Protein AF-A0A238U9Q9-F1 (afdb_monomer)

Organism: NCBI:txid584609

Radius of gyration: 57.8 Å; Cα contacts (8 Å, |Δi|>4): 219; chains: 1; bounding box: 125×56×152 Å

Structure (mmCIF, N/CA/C/O backbone):
data_AF-A0A238U9Q9-F1
#
_entry.id   AF-A0A238U9Q9-F1
#
loop_
_atom_site.group_PDB
_atom_site.id
_atom_site.type_symbol
_atom_site.label_atom_id
_atom_site.label_alt_id
_atom_site.label_comp_id
_atom_site.label_asym_id
_atom_site.label_entity_id
_atom_site.label_seq_id
_atom_site.pdbx_PDB_ins_code
_atom_site.Cartn_x
_atom_site.Cartn_y
_atom_site.Cartn_z
_atom_site.occupancy
_atom_site.B_iso_or_equiv
_atom_site.auth_seq_id
_atom_site.auth_comp_id
_atom_site.auth_asym_id
_atom_site.auth_atom_id
_atom_site.pdbx_PDB_model_num
ATOM 1 N N . MET A 1 1 ? -38.201 8.100 81.672 1.00 48.16 1 MET A N 1
ATOM 2 C CA . MET A 1 1 ? -39.141 7.260 80.889 1.00 48.16 1 MET A CA 1
ATOM 3 C C . MET A 1 1 ? -38.482 6.152 80.055 1.00 48.16 1 MET A C 1
ATOM 5 O O . MET A 1 1 ? -39.095 5.102 79.947 1.00 48.16 1 MET A O 1
ATOM 9 N N . LYS A 1 2 ? -37.251 6.294 79.524 1.00 49.81 2 LYS A N 1
ATOM 10 C CA . LYS A 1 2 ? -36.579 5.223 78.742 1.00 49.81 2 LYS A CA 1
ATOM 11 C C . LYS A 1 2 ? -36.314 3.905 79.502 1.00 49.81 2 LYS A C 1
ATOM 13 O O . LYS A 1 2 ? -36.251 2.860 78.873 1.00 49.81 2 LYS A O 1
ATOM 18 N N . ASN A 1 3 ? -36.220 3.928 80.835 1.00 56.19 3 ASN A N 1
ATOM 19 C CA . ASN A 1 3 ? -35.912 2.725 81.629 1.00 56.19 3 ASN A CA 1
ATOM 20 C C . ASN A 1 3 ? -37.111 1.791 81.879 1.00 56.19 3 ASN A C 1
ATOM 22 O O . ASN A 1 3 ? -36.907 0.681 82.362 1.00 56.19 3 ASN A O 1
ATOM 26 N N . VAL A 1 4 ? -38.340 2.221 81.572 1.00 60.75 4 VAL A N 1
ATOM 27 C CA . VAL A 1 4 ? -39.564 1.447 81.867 1.00 60.75 4 VAL A CA 1
ATOM 28 C C . VAL A 1 4 ? -40.065 0.684 80.636 1.00 60.75 4 VAL A C 1
ATOM 30 O O . VAL A 1 4 ? -40.652 -0.378 80.768 1.00 60.75 4 VAL A O 1
ATOM 33 N N . LEU A 1 5 ? -39.779 1.154 79.421 1.00 69.44 5 LEU A N 1
ATOM 34 C CA . LEU A 1 5 ? -40.270 0.545 78.180 1.00 69.44 5 LEU A CA 1
ATOM 35 C C . LEU A 1 5 ? -39.149 -0.235 77.490 1.00 69.44 5 LEU A C 1
ATOM 37 O O . LEU A 1 5 ? -38.592 0.212 76.494 1.00 69.44 5 LEU A O 1
ATOM 41 N N . THR A 1 6 ? -38.762 -1.371 78.071 1.00 80.81 6 THR A N 1
ATOM 42 C CA . THR A 1 6 ? -37.725 -2.252 77.508 1.00 80.81 6 THR A CA 1
ATOM 43 C C . THR A 1 6 ? -38.196 -3.699 77.474 1.00 80.81 6 THR A C 1
ATOM 45 O O . THR A 1 6 ? -38.997 -4.129 78.310 1.00 80.81 6 THR A O 1
ATOM 48 N N . GLU A 1 7 ? -37.651 -4.488 76.549 1.00 83.44 7 GLU A N 1
ATOM 49 C CA . GLU A 1 7 ? -37.904 -5.933 76.498 1.00 83.44 7 GLU A CA 1
ATOM 50 C C . GLU A 1 7 ? -37.522 -6.608 77.829 1.00 83.44 7 GLU A C 1
ATOM 52 O O . GLU A 1 7 ? -38.262 -7.429 78.371 1.00 83.4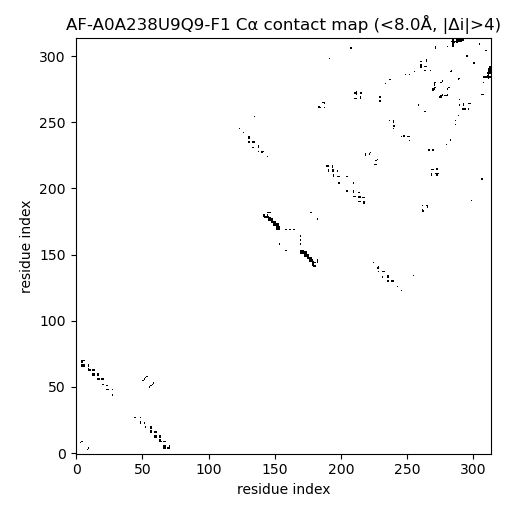4 7 GLU A O 1
ATOM 57 N N . LYS A 1 8 ? -36.404 -6.173 78.430 1.00 86.06 8 LYS A N 1
ATOM 58 C CA . LYS A 1 8 ? -35.933 -6.645 79.741 1.00 86.06 8 LYS A CA 1
ATOM 59 C C . LYS A 1 8 ? -36.936 -6.357 80.863 1.00 86.06 8 LYS A C 1
ATOM 61 O O . LYS A 1 8 ? -37.101 -7.195 81.746 1.00 86.06 8 LYS A O 1
ATOM 66 N N . PHE A 1 9 ? -37.603 -5.203 80.844 1.00 87.00 9 PHE A N 1
ATOM 67 C CA . PHE A 1 9 ? -38.645 -4.866 81.818 1.00 87.00 9 PHE A CA 1
ATOM 68 C C . PHE A 1 9 ? -39.896 -5.733 81.635 1.00 87.00 9 PHE A C 1
ATOM 70 O O . PHE A 1 9 ? -40.403 -6.289 82.607 1.00 87.00 9 PHE A O 1
ATOM 77 N N . SER A 1 10 ? -40.330 -5.941 80.393 1.00 86.94 10 SER A N 1
ATOM 78 C CA . SER A 1 10 ? -41.483 -6.801 80.095 1.00 86.94 10 SER A CA 1
ATOM 79 C C . SER A 1 10 ? -41.235 -8.258 80.486 1.00 86.94 10 SER A C 1
ATOM 81 O O . SER A 1 10 ? -42.095 -8.881 81.100 1.00 86.94 10 SER A O 1
ATOM 83 N N . ARG A 1 11 ? -40.026 -8.790 80.245 1.00 86.81 11 ARG A N 1
ATOM 84 C CA . ARG A 1 11 ? -39.633 -10.126 80.729 1.00 86.81 11 ARG A CA 1
ATOM 85 C C . ARG A 1 11 ? -39.701 -10.232 82.254 1.00 86.81 11 ARG A C 1
ATOM 87 O O . ARG A 1 11 ? -40.165 -11.245 82.765 1.00 86.81 11 ARG A O 1
ATOM 94 N N . ARG A 1 12 ? -39.288 -9.191 82.989 1.00 89.88 12 ARG A N 1
ATOM 95 C CA . ARG A 1 12 ? -39.415 -9.157 84.459 1.00 89.88 12 ARG A CA 1
ATOM 96 C C . ARG A 1 12 ? -40.877 -9.161 84.907 1.00 89.88 12 ARG A C 1
ATOM 98 O O . ARG A 1 12 ? -41.189 -9.879 85.848 1.00 89.88 12 ARG A O 1
ATOM 105 N N . LEU A 1 13 ? -41.764 -8.427 84.227 1.00 88.94 13 LEU A N 1
ATOM 106 C CA . LEU A 1 13 ? -43.209 -8.453 84.503 1.00 88.94 13 LEU A CA 1
ATOM 107 C C . LEU A 1 13 ? -43.825 -9.832 84.239 1.00 88.94 13 LEU A C 1
ATOM 109 O O . LEU A 1 13 ? -44.611 -10.307 85.053 1.00 88.94 13 LEU A O 1
ATOM 113 N N . LEU A 1 14 ? -43.443 -10.498 83.146 1.00 90.38 14 LEU A N 1
ATOM 114 C CA . LEU A 1 14 ? -43.916 -11.850 82.835 1.00 90.38 14 LEU A CA 1
ATOM 115 C C . LEU A 1 14 ? -43.466 -12.866 83.892 1.00 90.38 14 LEU A C 1
ATOM 117 O O . LEU A 1 14 ? -44.294 -13.628 84.388 1.00 90.38 14 LEU A O 1
ATOM 121 N N . ILE A 1 15 ? -42.184 -12.833 84.282 1.00 91.19 15 ILE A N 1
ATOM 122 C CA . ILE A 1 15 ? -41.623 -13.691 85.341 1.00 91.19 15 ILE A CA 1
ATOM 123 C C . ILE A 1 15 ? -42.309 -13.409 86.680 1.00 91.19 15 ILE A C 1
ATOM 125 O O . ILE A 1 15 ? -42.667 -14.337 87.397 1.00 91.19 15 ILE A O 1
ATOM 129 N N . PHE A 1 16 ? -42.535 -12.138 87.010 1.00 91.31 16 PHE A N 1
ATOM 130 C CA . PHE A 1 16 ? -43.235 -11.750 88.229 1.00 91.31 16 PHE A CA 1
ATOM 131 C C . PHE A 1 16 ? -44.689 -12.244 88.240 1.00 91.31 16 PHE A C 1
ATOM 133 O O . PHE A 1 16 ? -45.122 -12.846 89.220 1.00 91.31 16 PHE A O 1
ATOM 140 N N . GLY A 1 17 ? -45.418 -12.076 87.133 1.00 90.06 17 GLY A N 1
ATOM 141 C CA . GLY A 1 17 ? -46.762 -12.634 86.971 1.00 90.06 17 GLY A CA 1
ATOM 142 C C . GLY A 1 17 ? -46.780 -14.161 87.090 1.00 90.06 17 GLY A C 1
ATOM 143 O O . GLY A 1 17 ? -47.681 -14.716 87.709 1.00 90.06 17 GLY A O 1
ATOM 144 N N . PHE A 1 18 ? -45.749 -14.843 86.582 1.00 90.44 18 PHE A N 1
ATOM 145 C CA . PHE A 1 18 ? -45.602 -16.293 86.720 1.00 90.44 18 PHE A CA 1
ATOM 146 C C . PHE A 1 18 ? -45.339 -16.728 88.171 1.00 90.44 18 PHE A C 1
ATOM 148 O O . PHE A 1 18 ? -45.960 -17.675 88.646 1.00 90.44 18 PHE A O 1
ATOM 155 N N . ILE A 1 19 ? -44.481 -16.016 88.909 1.00 91.50 19 ILE A N 1
ATOM 156 C CA . ILE A 1 19 ? -44.247 -16.268 90.343 1.00 91.50 19 ILE A CA 1
ATOM 157 C C . ILE A 1 19 ? -45.550 -16.098 91.134 1.00 91.50 19 ILE A C 1
ATOM 159 O O . ILE A 1 19 ? -45.873 -16.940 91.971 1.00 91.50 19 ILE A O 1
ATOM 163 N N . LEU A 1 20 ? -46.324 -15.047 90.842 1.00 88.38 20 LEU A N 1
ATOM 164 C CA . LEU A 1 20 ? -47.633 -14.822 91.460 1.00 88.38 20 LEU A CA 1
ATOM 165 C C . LEU A 1 20 ? -48.640 -15.923 91.118 1.00 88.38 20 LEU A C 1
ATOM 167 O O . LEU A 1 20 ? -49.433 -16.297 91.977 1.00 88.38 20 LEU A O 1
ATOM 171 N N . LEU A 1 21 ? -48.593 -16.470 89.902 1.00 89.12 21 LEU A N 1
ATOM 172 C CA . LEU A 1 21 ? -49.432 -17.596 89.493 1.00 89.12 21 LEU A CA 1
ATOM 173 C C . LEU A 1 21 ? -49.103 -18.854 90.298 1.00 89.12 21 LEU A C 1
ATOM 175 O O . LEU A 1 21 ? -50.011 -19.481 90.839 1.00 89.12 21 LEU A O 1
ATOM 179 N N . VAL A 1 22 ? -47.817 -19.191 90.434 1.00 87.56 22 VAL A N 1
ATOM 180 C CA . VAL A 1 22 ? -47.365 -20.334 91.245 1.00 87.56 22 VAL A CA 1
ATOM 181 C C . VAL A 1 22 ? -47.759 -20.145 92.709 1.00 87.56 22 VAL A C 1
ATOM 183 O O . VAL A 1 22 ? -48.284 -21.067 93.325 1.00 87.56 22 VAL A O 1
ATOM 186 N N . LEU A 1 23 ? -47.566 -18.946 93.261 1.00 86.06 23 LEU A N 1
ATOM 187 C CA . LEU A 1 23 ? -47.931 -18.635 94.643 1.00 86.06 23 LEU A CA 1
ATOM 188 C C . LEU A 1 23 ? -49.450 -18.710 94.855 1.00 86.06 23 LEU A C 1
ATOM 190 O O . LEU A 1 23 ? -49.905 -19.310 95.827 1.00 86.06 23 LEU A O 1
ATOM 194 N N . GLY A 1 24 ? -50.238 -18.173 93.921 1.00 84.31 24 GLY A N 1
ATOM 195 C CA . GLY A 1 24 ? -51.694 -18.290 93.931 1.00 84.31 24 GLY A CA 1
ATOM 196 C C . GLY A 1 24 ? -52.159 -19.744 93.847 1.00 84.31 24 GLY A C 1
ATOM 197 O O . GLY A 1 24 ? -53.090 -20.127 94.549 1.00 84.31 24 GLY A O 1
ATOM 198 N N . PHE A 1 25 ? -51.494 -20.572 93.036 1.00 83.38 25 PHE A N 1
ATOM 199 C CA . PHE A 1 25 ? -51.797 -21.999 92.920 1.00 83.38 25 PHE A CA 1
ATOM 200 C C . PHE A 1 25 ? -51.457 -22.763 94.205 1.00 83.38 25 PHE A C 1
ATOM 202 O O . PHE A 1 25 ? -52.252 -23.575 94.673 1.00 83.38 25 PHE A O 1
ATOM 209 N N . VAL A 1 26 ? -50.310 -22.466 94.824 1.00 82.81 26 VAL A N 1
ATOM 210 C CA . VAL A 1 26 ? -49.939 -23.032 96.128 1.00 82.81 26 VAL A CA 1
ATOM 211 C C . VAL A 1 26 ? -50.981 -22.667 97.181 1.00 82.81 26 VAL A C 1
ATOM 213 O O . VAL A 1 26 ? -51.440 -23.556 97.887 1.00 82.81 26 VAL A O 1
ATOM 216 N N . LEU A 1 27 ? -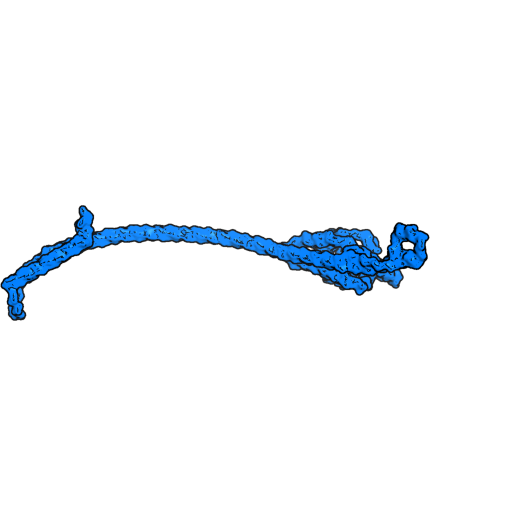51.414 -21.403 97.253 1.00 78.00 27 LEU A N 1
ATOM 217 C CA . LEU A 1 27 ? -52.476 -20.968 98.171 1.00 78.00 27 LEU A CA 1
ATOM 218 C C . LEU A 1 27 ? -53.837 -21.612 97.867 1.00 78.00 27 LEU A C 1
ATOM 220 O O . LEU A 1 27 ? -54.605 -21.867 98.790 1.00 78.00 27 LEU A O 1
ATOM 224 N N . PHE A 1 28 ? -54.133 -21.897 96.599 1.00 77.38 28 PHE A N 1
ATOM 225 C CA . PHE A 1 28 ? -55.353 -22.592 96.188 1.00 77.38 28 PHE A CA 1
ATOM 226 C C . PHE A 1 28 ? -55.386 -24.054 96.668 1.00 77.38 28 PHE A C 1
ATOM 228 O O . PHE A 1 28 ? -56.434 -24.533 97.101 1.00 77.38 28 PHE A O 1
ATOM 235 N N . VAL A 1 29 ? -54.242 -24.748 96.614 1.00 74.62 29 VAL A N 1
ATOM 236 C CA . VAL A 1 29 ? -54.088 -26.145 97.066 1.00 74.62 29 VAL A CA 1
ATOM 237 C C . VAL A 1 29 ? -53.853 -26.239 98.582 1.00 74.62 29 VAL A C 1
ATOM 239 O O . VAL A 1 29 ? -54.139 -27.268 99.202 1.00 74.62 29 VAL A O 1
ATOM 242 N N . TRP A 1 30 ? -53.358 -25.165 99.205 1.00 68.56 30 TRP A N 1
ATOM 243 C CA . TRP A 1 30 ? -53.099 -25.101 100.640 1.00 68.56 30 TRP A CA 1
ATOM 244 C C . TRP A 1 30 ? -54.383 -25.403 101.426 1.00 68.56 30 TRP A C 1
ATOM 246 O O . TRP A 1 30 ? -55.415 -24.759 101.241 1.00 68.56 30 TRP A O 1
ATOM 256 N N . ASN A 1 31 ? -54.288 -26.370 102.345 1.00 57.12 31 ASN A N 1
ATOM 257 C CA . ASN A 1 31 ? -55.354 -26.831 103.245 1.00 57.12 31 ASN A CA 1
ATOM 258 C C . ASN A 1 31 ? -56.433 -27.777 102.661 1.00 57.12 31 ASN A C 1
ATOM 260 O O . ASN A 1 31 ? -57.356 -28.121 103.390 1.00 57.12 31 ASN A O 1
ATOM 264 N N . ASP A 1 32 ? -56.355 -28.216 101.397 1.00 61.47 32 ASP A N 1
ATOM 265 C CA . ASP A 1 32 ? -57.397 -29.062 100.761 1.00 61.47 32 ASP A CA 1
ATOM 266 C C . ASP A 1 32 ? -56.775 -30.147 99.831 1.00 61.47 32 ASP A C 1
ATOM 268 O O . ASP A 1 32 ? -57.237 -30.381 98.718 1.00 61.47 32 ASP A O 1
ATOM 272 N N . TRP A 1 33 ? -55.695 -30.822 100.260 1.00 57.25 33 TRP A N 1
ATOM 273 C CA . TRP A 1 33 ? -54.920 -31.788 99.439 1.00 57.25 33 TRP A CA 1
ATOM 274 C C . TRP A 1 33 ? -55.646 -33.131 99.138 1.00 57.25 33 TRP A C 1
ATOM 276 O O . TRP A 1 33 ? -55.031 -34.081 98.666 1.00 57.25 33 TRP A O 1
ATOM 286 N N . SER A 1 34 ? -56.952 -33.295 99.371 1.00 53.03 34 SER A N 1
ATOM 287 C CA . SER A 1 34 ? -57.626 -34.559 99.020 1.00 53.03 34 SER A CA 1
ATOM 288 C C . SER A 1 34 ? -57.982 -34.603 97.526 1.00 53.03 34 SER A C 1
ATOM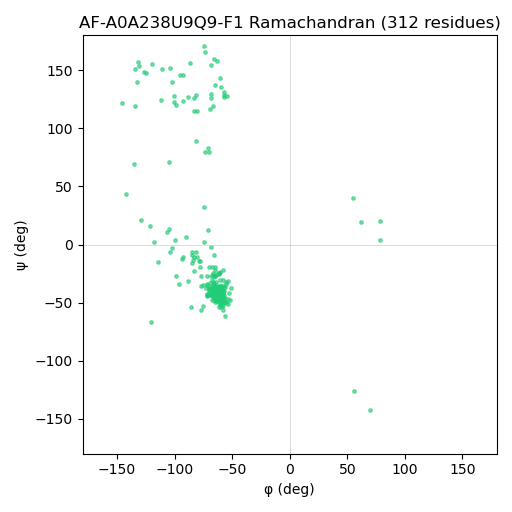 290 O O . SER A 1 34 ? -59.079 -34.214 97.126 1.00 53.03 34 SER A O 1
ATOM 292 N N . PHE A 1 35 ? -57.073 -35.099 96.683 1.00 54.22 35 PHE A N 1
ATOM 293 C CA . PHE A 1 35 ? -57.392 -35.474 95.299 1.00 54.22 35 PHE A CA 1
ATOM 294 C C . PHE A 1 35 ? -58.281 -36.733 95.289 1.00 54.22 35 PHE A C 1
ATOM 296 O O . PHE A 1 35 ? -57.810 -37.847 95.079 1.00 54.22 35 PHE A O 1
ATOM 303 N N . SER A 1 36 ? -59.579 -36.549 95.543 1.00 54.28 36 SER A N 1
ATOM 304 C CA . SER A 1 36 ? -60.617 -37.556 95.313 1.00 54.28 36 SER A CA 1
ATOM 305 C C . SER A 1 36 ? -61.318 -37.259 93.989 1.00 54.28 36 SER A C 1
ATOM 307 O O . SER A 1 36 ? -61.907 -36.195 93.811 1.00 54.28 36 SER A O 1
ATOM 309 N N . THR A 1 37 ? -61.278 -38.196 93.042 1.00 60.31 37 THR A N 1
ATOM 310 C CA . THR A 1 37 ? -61.968 -38.079 91.745 1.00 60.31 37 THR A CA 1
ATOM 311 C C . THR A 1 37 ? -63.489 -38.274 91.842 1.00 60.31 37 THR A C 1
ATOM 313 O O . THR A 1 37 ? -64.159 -38.249 90.813 1.00 60.31 37 THR A O 1
ATOM 316 N N . SER A 1 38 ? -64.046 -38.480 93.046 1.00 57.06 38 SER A N 1
ATOM 317 C CA . SER A 1 38 ? -65.486 -38.692 93.270 1.00 57.06 38 SER A CA 1
ATOM 318 C C . SER A 1 38 ? -66.236 -37.484 93.848 1.00 57.06 38 SER A C 1
ATOM 320 O O . SER A 1 38 ? -67.461 -37.545 93.956 1.00 57.06 38 SER A O 1
ATOM 322 N N . ASP A 1 39 ? -65.545 -36.400 94.218 1.00 59.84 39 ASP A N 1
ATOM 323 C CA . ASP A 1 39 ? -66.158 -35.230 94.864 1.00 59.84 39 ASP A CA 1
ATOM 324 C C . ASP A 1 39 ? -66.528 -34.121 93.864 1.00 59.84 39 ASP A C 1
ATOM 326 O O . ASP A 1 39 ? -65.843 -33.881 92.868 1.00 59.84 39 ASP A O 1
ATOM 330 N N . LYS A 1 40 ? -67.631 -33.400 94.127 1.00 60.16 40 LYS A N 1
ATOM 331 C CA . LYS A 1 40 ? -68.051 -32.254 93.299 1.00 60.16 40 LYS A CA 1
ATOM 332 C C . LYS A 1 40 ? -67.069 -31.088 93.461 1.00 60.16 40 LYS A C 1
ATOM 334 O O . LYS A 1 40 ? -66.790 -30.653 94.577 1.00 60.16 40 LYS A O 1
ATOM 339 N N . ILE A 1 41 ? -66.603 -30.538 92.336 1.00 63.84 41 ILE A N 1
ATOM 340 C CA . ILE A 1 41 ? -65.695 -29.381 92.285 1.00 63.84 41 ILE A CA 1
ATOM 341 C C . ILE A 1 41 ? -66.288 -28.205 93.081 1.00 63.84 41 ILE A C 1
ATOM 343 O O . ILE A 1 41 ? -67.418 -27.779 92.831 1.00 63.84 41 ILE A O 1
ATOM 347 N N . LYS A 1 42 ? -65.512 -27.635 94.015 1.00 69.06 42 LYS A N 1
ATOM 348 C CA . LYS A 1 42 ? -65.886 -26.432 94.783 1.00 69.06 42 LYS A CA 1
ATOM 349 C C . LYS A 1 42 ? -65.862 -25.193 93.869 1.00 69.06 42 LYS A C 1
ATOM 351 O O . LYS A 1 42 ? -64.882 -24.449 93.850 1.00 69.06 42 LYS A O 1
ATOM 356 N N . ALA A 1 43 ? -66.944 -24.965 93.119 1.00 68.88 43 ALA A N 1
ATOM 357 C CA . ALA A 1 43 ? -67.056 -23.913 92.098 1.00 68.88 43 ALA A CA 1
ATOM 358 C C . ALA A 1 43 ? -66.656 -22.501 92.583 1.00 68.88 43 ALA A C 1
ATOM 360 O O . ALA A 1 43 ? -66.000 -21.772 91.847 1.00 68.88 43 ALA A O 1
ATOM 361 N N . GLY A 1 44 ? -66.966 -22.132 93.833 1.00 71.56 44 GLY A N 1
ATOM 362 C CA . GLY A 1 44 ? -66.599 -20.822 94.392 1.00 71.56 44 GLY A CA 1
ATOM 363 C C . GLY A 1 44 ? -65.090 -20.608 94.580 1.00 71.56 44 GLY A C 1
ATOM 364 O O . GLY A 1 44 ? -64.593 -19.521 94.299 1.00 71.56 44 GLY A O 1
ATOM 365 N N . LYS A 1 45 ? -64.338 -21.645 94.984 1.00 72.38 45 LYS A N 1
ATOM 366 C CA . LYS A 1 45 ? -62.870 -21.562 95.110 1.00 72.38 45 LYS A CA 1
ATOM 367 C C . LYS A 1 45 ? -62.200 -21.439 93.741 1.00 72.38 45 LYS A C 1
ATOM 369 O O . LYS A 1 45 ? -61.265 -20.662 93.581 1.00 72.38 45 LYS A O 1
ATOM 374 N N . VAL A 1 46 ? -62.690 -22.195 92.755 1.00 76.19 46 VAL A N 1
ATOM 375 C CA . VAL A 1 46 ? -62.197 -22.132 91.369 1.00 76.19 46 VAL A CA 1
ATOM 376 C C . VAL A 1 46 ? -62.502 -20.766 90.745 1.00 76.19 46 VAL A C 1
ATOM 378 O O . VAL A 1 46 ? -61.638 -20.209 90.076 1.00 76.19 46 VAL A O 1
ATOM 381 N N . GLY A 1 47 ? -63.680 -20.192 91.020 1.00 78.56 47 GLY A N 1
ATOM 382 C CA . GLY A 1 47 ? -64.046 -18.836 90.598 1.00 78.56 47 GLY A CA 1
ATOM 383 C C . GLY A 1 47 ? -63.123 -17.758 91.173 1.00 78.56 47 GLY A C 1
ATOM 384 O O . GLY A 1 47 ? -62.547 -16.994 90.413 1.00 78.56 47 GLY A O 1
ATOM 385 N N . GLN A 1 48 ? -62.879 -17.760 92.490 1.00 80.94 48 GLN A N 1
ATOM 386 C CA . GLN A 1 48 ? -61.977 -16.793 93.141 1.00 80.94 48 GLN A CA 1
ATOM 387 C C . GLN A 1 48 ? -60.522 -16.903 92.660 1.00 80.94 48 GLN A C 1
ATOM 389 O O . GLN A 1 48 ? -59.832 -15.894 92.516 1.00 80.94 48 GLN A O 1
ATOM 394 N N . PHE A 1 49 ? -60.048 -18.123 92.387 1.00 80.56 49 PHE A N 1
ATOM 395 C CA . PHE A 1 49 ? -58.743 -18.327 91.760 1.00 80.56 49 PHE A CA 1
ATOM 396 C C . PHE A 1 49 ? -58.722 -17.789 90.322 1.00 80.56 49 PHE A C 1
ATOM 398 O O . PHE A 1 49 ? -57.772 -17.113 89.934 1.00 80.56 49 PHE A O 1
ATOM 405 N N . GLY A 1 50 ? -59.790 -18.021 89.555 1.00 80.88 50 GLY A N 1
ATOM 406 C CA . GLY A 1 50 ? -59.987 -17.439 88.228 1.00 80.88 50 GLY A CA 1
ATOM 407 C C . GLY A 1 50 ? -59.984 -15.907 88.239 1.00 80.88 50 GLY A C 1
ATOM 408 O O . GLY A 1 50 ? -59.316 -15.310 87.400 1.00 80.88 50 GLY A O 1
ATOM 409 N N . ASP A 1 51 ? -60.635 -15.272 89.217 1.00 85.31 51 ASP A N 1
ATOM 410 C CA . ASP A 1 51 ? -60.661 -13.811 89.390 1.00 85.31 51 ASP A CA 1
ATOM 411 C C . ASP A 1 51 ? -59.276 -13.250 89.749 1.00 85.31 51 ASP A C 1
ATOM 413 O O . ASP A 1 51 ? -58.865 -12.212 89.230 1.00 85.31 51 ASP A O 1
ATOM 417 N N . PHE A 1 52 ? -58.511 -13.956 90.589 1.00 84.69 52 PHE A N 1
ATOM 418 C CA . PHE A 1 52 ? -57.125 -13.600 90.905 1.00 84.69 52 PHE A CA 1
ATOM 419 C C . PHE A 1 52 ? -56.213 -13.703 89.672 1.00 84.69 52 PHE A C 1
ATOM 421 O O . PHE A 1 52 ? -55.439 -12.784 89.385 1.00 84.69 52 PHE A O 1
ATOM 428 N N . VAL A 1 53 ? -56.329 -14.795 88.909 1.00 86.31 53 VAL A N 1
ATOM 429 C CA . VAL A 1 53 ? -55.544 -15.012 87.686 1.00 86.31 53 VAL A CA 1
ATOM 430 C C . VAL A 1 53 ? -55.943 -14.026 86.587 1.00 86.31 53 VAL A C 1
ATOM 432 O O . VAL A 1 53 ? -55.074 -13.389 86.000 1.00 86.31 53 VAL A O 1
ATOM 435 N N . GLY A 1 54 ? -57.232 -13.842 86.318 1.00 83.31 54 GLY A N 1
ATOM 436 C CA . GLY A 1 54 ? -57.722 -12.939 85.276 1.00 83.31 54 GLY A CA 1
ATOM 437 C C . GLY A 1 54 ? -57.534 -11.462 85.624 1.00 83.31 54 GLY A C 1
ATOM 438 O O . GLY A 1 54 ? -57.081 -10.685 84.785 1.00 83.31 54 GLY A O 1
ATOM 439 N N . GLY A 1 55 ? -57.829 -11.074 86.866 1.00 85.38 55 GLY A N 1
ATOM 440 C CA . GLY A 1 55 ? -57.758 -9.689 87.324 1.00 85.38 55 GLY A CA 1
ATOM 441 C C . GLY A 1 55 ? -56.330 -9.219 87.589 1.00 85.38 55 GLY A C 1
ATOM 442 O O . GLY A 1 55 ? -55.889 -8.230 87.004 1.00 85.38 55 GLY A O 1
ATOM 443 N N . LEU A 1 56 ? -55.583 -9.920 88.449 1.00 83.75 56 LEU A N 1
ATOM 444 C CA . LEU A 1 56 ? -54.258 -9.471 88.891 1.00 83.75 56 LEU A CA 1
ATOM 445 C C . LEU A 1 56 ? -53.147 -9.910 87.924 1.00 83.75 56 LEU A C 1
ATOM 447 O O . LEU A 1 56 ? -52.388 -9.073 87.432 1.00 83.75 56 LEU A O 1
ATOM 451 N N . ILE A 1 57 ? -53.058 -11.210 87.620 1.00 88.44 57 ILE A N 1
ATOM 452 C CA . ILE A 1 57 ? -51.998 -11.756 86.750 1.00 88.44 57 ILE A CA 1
ATOM 453 C C . ILE A 1 57 ? -52.239 -11.347 85.290 1.00 88.44 57 ILE A C 1
ATOM 455 O O . ILE A 1 57 ? -51.310 -10.897 84.616 1.00 88.44 57 ILE A O 1
ATOM 459 N N . GLY A 1 58 ? -53.491 -11.406 84.829 1.00 90.06 58 GLY A N 1
ATOM 460 C CA . GLY A 1 58 ? -53.901 -10.977 83.494 1.00 90.06 58 GLY A CA 1
ATOM 461 C C . GLY A 1 58 ? -53.577 -9.509 83.216 1.00 90.06 58 GLY A C 1
ATOM 462 O O . GLY A 1 58 ? -53.038 -9.206 82.155 1.00 90.06 58 GLY A O 1
ATOM 463 N N . SER A 1 59 ? -53.786 -8.607 84.182 1.00 92.50 59 SER A N 1
ATOM 464 C CA . SER A 1 59 ? -53.423 -7.186 84.038 1.00 92.50 59 SER A CA 1
ATOM 465 C C . SER A 1 59 ? -51.907 -6.961 83.958 1.00 92.50 59 SER A C 1
ATOM 467 O O . SER A 1 59 ? -51.449 -6.138 83.163 1.00 92.50 59 SER A O 1
ATOM 469 N N . ILE A 1 60 ? -51.107 -7.711 84.730 1.00 89.75 60 ILE A N 1
ATOM 470 C CA . ILE A 1 60 ? -49.633 -7.655 84.677 1.00 89.75 60 ILE A CA 1
ATOM 471 C C . ILE A 1 60 ? -49.119 -8.154 83.320 1.00 89.75 60 ILE A C 1
ATOM 473 O O . ILE A 1 60 ? -48.234 -7.533 82.724 1.00 89.75 60 ILE A O 1
ATOM 477 N N . TRP A 1 61 ? -49.682 -9.248 82.804 1.00 92.56 61 TRP A N 1
ATOM 478 C CA . TRP A 1 61 ? -49.335 -9.782 81.486 1.00 92.56 61 TRP A CA 1
ATOM 479 C C . TRP A 1 61 ? -49.827 -8.896 80.337 1.00 92.56 61 TRP A C 1
ATOM 481 O O . TRP A 1 61 ? -49.086 -8.701 79.376 1.00 92.56 61 TRP A O 1
ATOM 491 N N . ALA A 1 62 ? -51.012 -8.291 80.446 1.00 92.50 62 ALA A N 1
ATOM 492 C CA . ALA A 1 62 ? -51.511 -7.319 79.475 1.00 92.50 62 ALA A CA 1
ATOM 493 C C . ALA A 1 62 ? -50.608 -6.078 79.416 1.00 92.50 62 ALA A C 1
ATOM 495 O O . ALA A 1 62 ? -50.225 -5.645 78.329 1.00 92.50 62 ALA A O 1
ATOM 496 N N . LEU A 1 63 ? -50.189 -5.551 80.574 1.00 90.12 63 LEU A N 1
ATOM 497 C CA . LEU A 1 63 ? -49.224 -4.455 80.646 1.00 90.12 63 LEU A CA 1
ATOM 498 C C . LEU A 1 63 ? -47.885 -4.850 80.007 1.00 90.12 63 LEU A C 1
ATOM 500 O O . LEU A 1 63 ? -47.344 -4.087 79.209 1.00 90.12 63 LEU A O 1
ATOM 504 N N . ALA A 1 64 ? -47.372 -6.051 80.294 1.00 90.19 64 ALA A N 1
ATOM 505 C CA . ALA A 1 64 ? -46.162 -6.564 79.650 1.00 90.19 64 ALA A CA 1
ATOM 506 C C . ALA A 1 64 ? -46.320 -6.665 78.119 1.00 90.19 64 ALA A C 1
ATOM 508 O O . ALA A 1 64 ? -45.406 -6.293 77.387 1.00 90.19 64 ALA A O 1
ATOM 509 N N . GLY A 1 65 ? -47.486 -7.100 77.632 1.00 91.12 65 GLY A N 1
ATOM 510 C CA . GLY A 1 65 ? -47.813 -7.166 76.206 1.00 91.12 65 GLY A CA 1
ATOM 511 C C . GLY A 1 65 ? -47.828 -5.795 75.526 1.00 91.12 65 GLY A C 1
ATOM 512 O O . GLY A 1 65 ? -47.216 -5.632 74.472 1.00 91.12 65 GLY A O 1
ATOM 513 N N . VAL A 1 66 ? -48.449 -4.786 76.146 1.00 92.12 66 VAL A N 1
ATOM 514 C CA . VAL A 1 66 ? -48.462 -3.404 75.627 1.00 92.12 66 VAL A CA 1
ATOM 515 C C . VAL A 1 66 ? -47.048 -2.826 75.562 1.00 92.12 66 VAL A C 1
ATOM 517 O O . VAL A 1 66 ? -46.691 -2.185 74.573 1.00 92.12 66 VAL A O 1
ATOM 520 N N . VAL A 1 67 ? -46.219 -3.075 76.581 1.00 89.62 67 VAL A N 1
ATOM 521 C CA . VAL A 1 67 ? -44.824 -2.614 76.582 1.00 89.62 67 VAL A CA 1
ATOM 522 C C . VAL A 1 67 ? -44.010 -3.309 75.488 1.00 89.62 67 VAL A C 1
ATOM 524 O O . VAL A 1 67 ? -43.281 -2.626 74.770 1.00 89.62 67 VAL A O 1
ATOM 527 N N . LEU A 1 68 ? -44.151 -4.628 75.311 1.00 89.06 68 LEU A N 1
ATOM 528 C CA . LEU A 1 68 ? -43.493 -5.362 74.221 1.00 89.06 68 LEU A CA 1
ATOM 529 C C . LEU A 1 68 ? -43.920 -4.844 72.847 1.00 89.06 68 LEU A C 1
ATOM 531 O O . LEU A 1 68 ? -43.066 -4.594 72.001 1.00 89.06 68 LEU A O 1
ATOM 535 N N . PHE A 1 69 ? -45.220 -4.632 72.641 1.00 91.12 69 PHE A N 1
ATOM 536 C CA . PHE A 1 69 ? -45.749 -4.098 71.390 1.00 91.12 69 PHE A CA 1
ATOM 537 C C . PHE A 1 69 ? -45.213 -2.693 71.098 1.00 91.12 69 PHE A C 1
ATOM 539 O O . PHE A 1 69 ? -44.781 -2.413 69.982 1.00 91.12 69 PHE A O 1
ATOM 546 N N . TYR A 1 70 ? -45.170 -1.817 72.106 1.00 89.69 70 TYR A N 1
ATOM 547 C CA . TYR A 1 70 ? -44.591 -0.484 71.958 1.00 89.69 70 TYR A CA 1
ATOM 548 C C . TYR A 1 70 ? -43.105 -0.546 71.585 1.00 89.69 70 TYR A C 1
ATOM 550 O O . TYR A 1 70 ? -42.686 0.128 70.645 1.00 89.69 70 TYR A O 1
ATOM 558 N N . VAL A 1 71 ? -42.314 -1.369 72.285 1.00 89.75 71 VAL A N 1
ATOM 559 C CA . VAL A 1 71 ? -40.883 -1.551 71.988 1.00 89.75 71 VAL A CA 1
ATOM 560 C C . VAL A 1 71 ? -40.696 -2.046 70.554 1.00 89.75 71 VAL A C 1
ATOM 562 O O . VAL A 1 71 ? -39.950 -1.417 69.804 1.00 89.75 71 VAL A O 1
ATOM 565 N N . ALA A 1 72 ? -41.445 -3.073 70.143 1.00 90.44 72 ALA A N 1
ATOM 566 C CA . ALA A 1 72 ? -41.409 -3.605 68.783 1.00 90.44 72 ALA A CA 1
ATOM 567 C C . ALA A 1 72 ? -41.741 -2.532 67.732 1.00 90.44 72 ALA A C 1
ATOM 569 O O . ALA A 1 72 ? -41.017 -2.385 66.752 1.00 90.44 72 ALA A O 1
ATOM 570 N N . LEU A 1 73 ? -42.778 -1.715 67.956 1.00 90.38 73 LEU A N 1
ATOM 571 C CA . LEU A 1 73 ? -43.115 -0.605 67.057 1.00 90.38 73 LEU A CA 1
ATOM 572 C C . LEU A 1 73 ? -42.005 0.449 66.975 1.00 90.38 73 LEU A C 1
ATOM 574 O O . LEU A 1 73 ? -41.774 1.025 65.909 1.00 90.38 73 LEU A O 1
ATOM 578 N N . THR A 1 74 ? -41.330 0.746 68.089 1.00 88.88 74 THR A N 1
ATOM 579 C CA . THR A 1 74 ? -40.226 1.715 68.082 1.00 88.88 74 THR A CA 1
ATOM 580 C C . THR A 1 74 ? -38.992 1.194 67.351 1.00 88.88 74 THR A C 1
ATOM 582 O O . THR A 1 74 ? -38.383 1.949 66.594 1.00 88.88 74 THR A O 1
ATOM 585 N N . GLU A 1 75 ? -38.663 -0.086 67.522 1.00 89.00 75 GLU A N 1
ATOM 586 C CA . GLU A 1 75 ? -37.568 -0.754 66.816 1.00 89.00 75 GLU A CA 1
ATOM 587 C C . GLU A 1 75 ? -37.861 -0.825 65.313 1.00 89.00 75 GLU A C 1
ATOM 589 O O . GLU A 1 75 ? -37.070 -0.346 64.505 1.00 89.00 75 GLU A O 1
ATOM 594 N N . GLN A 1 76 ? -39.079 -1.223 64.940 1.00 89.06 76 GLN A N 1
ATOM 595 C CA . GLN A 1 76 ? -39.528 -1.256 63.550 1.00 89.06 76 GLN A CA 1
ATOM 596 C C . GLN A 1 76 ? -39.449 0.124 62.866 1.00 89.06 76 GLN A C 1
ATOM 598 O O . GLN A 1 76 ? -39.031 0.232 61.713 1.00 89.06 76 GLN A O 1
ATOM 603 N N . ARG A 1 77 ? -39.812 1.213 63.564 1.00 91.31 77 ARG A N 1
ATOM 604 C CA . ARG A 1 77 ? -39.646 2.585 63.039 1.00 91.31 77 ARG A CA 1
ATOM 605 C C . ARG A 1 77 ? -38.179 2.940 62.797 1.00 91.31 77 ARG A C 1
ATOM 607 O O . ARG A 1 77 ? -37.884 3.629 61.820 1.00 91.31 77 ARG A O 1
ATOM 614 N N . SER A 1 78 ? -37.283 2.495 63.675 1.00 90.44 78 SER A N 1
ATOM 615 C CA . SER A 1 78 ? -35.840 2.678 63.505 1.00 90.44 78 SER A CA 1
ATOM 616 C C . SER A 1 78 ? -35.326 1.911 62.283 1.00 90.44 78 SER A C 1
ATOM 618 O O . SER A 1 78 ? -34.627 2.488 61.450 1.00 90.44 78 SER A O 1
ATOM 620 N N . ASP A 1 79 ? -35.737 0.654 62.113 1.00 93.00 79 ASP A N 1
ATOM 621 C CA . ASP A 1 79 ? -35.360 -0.170 60.960 1.00 93.00 79 ASP A CA 1
ATOM 622 C C . ASP A 1 79 ? -35.867 0.419 59.644 1.00 93.00 79 ASP A C 1
ATOM 624 O O . ASP A 1 79 ? -35.118 0.493 58.671 1.00 93.00 79 ASP A O 1
ATOM 628 N N . PHE A 1 80 ? -37.100 0.934 59.609 1.00 94.19 80 PHE A N 1
ATOM 629 C CA . PHE A 1 80 ? -37.615 1.642 58.434 1.00 94.19 80 PHE A CA 1
ATOM 630 C C . PHE A 1 80 ? -36.790 2.886 58.089 1.00 94.19 80 PHE A C 1
ATOM 632 O O . PHE A 1 80 ? -36.532 3.140 56.911 1.00 94.19 80 PHE A O 1
ATOM 639 N N . ALA A 1 81 ? -36.348 3.652 59.090 1.00 93.12 81 ALA A N 1
ATOM 640 C CA . ALA A 1 81 ? -35.485 4.806 58.858 1.00 93.12 81 ALA A CA 1
ATOM 641 C C . ALA A 1 81 ? -34.116 4.388 58.292 1.00 93.12 81 ALA A C 1
ATOM 643 O O . ALA A 1 81 ? -33.600 5.049 57.390 1.00 93.12 81 ALA A O 1
ATOM 644 N N . THR A 1 82 ? -33.548 3.281 58.776 1.00 94.19 82 THR A N 1
ATOM 645 C CA . THR A 1 82 ? -32.300 2.707 58.248 1.00 94.19 82 THR A CA 1
ATOM 646 C C . THR A 1 82 ? -32.480 2.194 56.820 1.00 94.19 82 THR A C 1
ATOM 648 O O . THR A 1 82 ? -31.700 2.554 55.942 1.00 94.19 82 THR A O 1
ATOM 651 N N . ASN A 1 83 ? -33.545 1.437 56.553 1.00 93.62 83 ASN A N 1
ATOM 652 C CA . ASN A 1 83 ? -33.858 0.911 55.224 1.00 93.62 83 ASN A CA 1
ATOM 653 C C . ASN A 1 83 ? -34.059 2.027 54.199 1.00 93.62 83 ASN A C 1
ATOM 655 O O . ASN A 1 83 ? -33.588 1.915 53.071 1.00 93.62 83 ASN A O 1
ATOM 659 N N . ARG A 1 84 ? -34.696 3.135 54.597 1.00 93.94 84 ARG A N 1
ATOM 660 C CA . ARG A 1 84 ? -34.824 4.313 53.737 1.00 93.94 84 ARG A CA 1
ATOM 661 C C . ARG A 1 84 ? -33.459 4.885 53.352 1.00 93.94 84 ARG A C 1
ATOM 663 O O . ARG A 1 84 ? -33.231 5.121 52.176 1.00 93.94 84 ARG A O 1
ATOM 670 N N . LYS A 1 85 ? -32.533 5.032 54.309 1.00 95.69 85 LYS A N 1
ATOM 671 C CA . LYS A 1 85 ? -31.163 5.501 54.023 1.00 95.69 85 LYS A CA 1
ATOM 672 C C . LYS A 1 85 ? -30.407 4.560 53.085 1.00 95.69 85 LYS A C 1
ATOM 674 O O . LYS A 1 85 ? -29.687 5.027 52.211 1.00 95.69 85 LYS A O 1
ATOM 679 N N . VAL A 1 86 ? -30.562 3.247 53.265 1.00 95.81 86 VAL A N 1
ATOM 680 C CA . VAL A 1 86 ? -29.958 2.245 52.372 1.00 95.81 86 VAL A CA 1
ATOM 681 C C . VAL A 1 86 ? -30.522 2.376 50.959 1.00 95.81 86 VAL A C 1
ATOM 683 O O . VAL A 1 86 ? -29.757 2.359 49.999 1.00 95.81 86 VAL A O 1
ATOM 686 N N . LEU A 1 87 ? -31.839 2.553 50.826 1.00 95.56 87 LEU A N 1
ATOM 687 C CA . LEU A 1 87 ? -32.482 2.753 49.532 1.00 95.56 87 LEU A CA 1
ATOM 688 C C . LEU A 1 87 ? -32.006 4.048 48.863 1.00 95.56 87 LEU A C 1
ATOM 690 O O . LEU A 1 87 ? -31.666 4.029 47.685 1.00 95.56 87 LEU A O 1
ATOM 694 N N . ASP A 1 88 ? -31.914 5.147 49.614 1.00 95.81 88 ASP A N 1
ATOM 695 C CA . ASP A 1 88 ? -31.405 6.423 49.104 1.00 95.81 88 ASP A CA 1
ATOM 696 C C . ASP A 1 88 ? -29.968 6.251 48.570 1.00 95.81 88 ASP A C 1
ATOM 698 O O . ASP A 1 88 ? -29.700 6.584 47.414 1.00 95.81 88 ASP A O 1
ATOM 702 N N . ALA A 1 89 ? -29.081 5.602 49.333 1.00 95.56 89 ALA A N 1
ATOM 703 C CA . ALA A 1 89 ? -27.717 5.295 48.892 1.00 95.56 89 ALA A CA 1
ATOM 704 C C . ALA A 1 89 ? -27.677 4.391 47.643 1.00 95.56 89 ALA A C 1
ATOM 706 O O . ALA A 1 89 ? -26.862 4.605 46.745 1.00 95.56 89 ALA A O 1
ATOM 707 N N . GLN A 1 90 ? -28.577 3.405 47.536 1.00 95.12 90 GLN A N 1
ATOM 708 C CA . GLN A 1 90 ? -28.706 2.578 46.330 1.00 95.12 90 GLN A CA 1
ATOM 709 C C . GLN A 1 90 ? -29.156 3.399 45.117 1.00 95.12 90 GLN A C 1
ATOM 711 O O . GLN A 1 90 ? -28.635 3.207 44.019 1.00 95.12 90 GLN A O 1
ATOM 716 N N . THR A 1 91 ? -30.095 4.334 45.293 1.00 96.69 91 THR A N 1
ATOM 717 C CA . THR A 1 91 ? -30.541 5.201 44.193 1.00 96.69 91 THR A CA 1
ATOM 718 C C . THR A 1 91 ? -29.435 6.143 43.722 1.00 96.69 91 THR A C 1
ATOM 720 O O . THR A 1 91 ? -29.313 6.381 42.521 1.00 96.69 91 THR A O 1
ATOM 723 N N . GLU A 1 92 ? -28.601 6.649 44.633 1.00 96.88 92 GLU A N 1
ATOM 724 C CA . GLU A 1 92 ? -27.429 7.461 44.292 1.00 96.88 92 GLU A CA 1
ATOM 725 C C . GLU A 1 92 ? -26.377 6.645 43.538 1.00 96.88 92 GLU A C 1
ATOM 727 O O . GLU A 1 92 ? -25.914 7.081 42.482 1.00 96.88 92 GLU A O 1
ATOM 732 N N . ALA A 1 93 ? -26.071 5.430 44.005 1.00 96.94 93 ALA A N 1
ATOM 733 C CA . ALA A 1 93 ? -25.156 4.522 43.317 1.00 96.94 93 ALA A CA 1
ATOM 734 C C . ALA A 1 93 ? -25.636 4.189 41.892 1.00 96.94 93 ALA A C 1
ATOM 736 O O . ALA A 1 93 ? -24.847 4.222 40.950 1.00 96.94 93 ALA A O 1
ATOM 737 N N . LEU A 1 94 ? -26.939 3.942 41.707 1.00 96.75 94 LEU A N 1
ATOM 738 C CA . LEU A 1 94 ? -27.530 3.708 40.385 1.00 96.75 94 LEU A CA 1
ATOM 739 C C . LEU A 1 94 ? -27.424 4.936 39.474 1.00 96.75 94 LEU A C 1
ATOM 741 O O . LEU A 1 94 ? -27.078 4.799 38.303 1.00 96.75 94 LEU A O 1
ATOM 745 N N . LYS A 1 95 ? -27.679 6.143 39.994 1.00 96.81 95 LYS A N 1
ATOM 746 C CA . LYS A 1 95 ? -27.497 7.386 39.223 1.00 96.81 95 LYS A CA 1
ATOM 747 C C . LYS A 1 95 ? -26.048 7.567 38.784 1.00 96.81 95 LYS A C 1
ATOM 749 O O . LYS A 1 95 ? -25.803 7.948 37.642 1.00 96.81 95 LYS A O 1
ATOM 754 N N . GLN A 1 96 ? -25.098 7.275 39.670 1.00 96.94 96 GLN A N 1
ATOM 755 C CA . GLN A 1 96 ? -23.681 7.317 39.332 1.00 96.94 96 GLN A CA 1
ATOM 756 C C . GLN A 1 96 ? -23.343 6.286 38.251 1.00 96.94 96 GLN A C 1
ATOM 758 O O . GLN A 1 96 ? -22.686 6.628 37.276 1.00 96.94 96 GLN A O 1
ATOM 763 N N . GLN A 1 97 ? -23.864 5.064 38.358 1.00 96.25 97 GLN A N 1
ATOM 764 C CA . GLN A 1 97 ? -23.654 4.016 37.361 1.00 96.25 97 GLN A CA 1
ATOM 765 C C . GLN A 1 97 ? -24.213 4.393 35.979 1.00 96.25 97 GLN A C 1
ATOM 767 O O . GLN A 1 97 ? -23.557 4.155 34.968 1.00 96.25 97 GLN A O 1
ATOM 772 N N . ILE A 1 98 ? -25.396 5.015 35.919 1.00 96.69 98 ILE A N 1
ATOM 773 C CA . ILE A 1 98 ? -25.969 5.527 34.663 1.00 96.69 98 ILE A CA 1
ATOM 774 C C . ILE A 1 98 ? -25.042 6.575 34.043 1.00 96.69 98 ILE A C 1
ATOM 776 O O . ILE A 1 98 ? -24.747 6.496 32.853 1.00 96.69 98 ILE A O 1
ATOM 780 N N . LYS A 1 99 ? -24.533 7.511 34.852 1.00 97.25 99 LYS A N 1
ATOM 781 C CA . LYS A 1 99 ? -23.599 8.541 34.387 1.00 97.25 99 LYS A CA 1
ATOM 782 C C . LYS A 1 99 ? -22.295 7.941 33.847 1.00 97.25 99 LYS A C 1
ATOM 784 O O . LYS A 1 99 ? -21.829 8.362 32.794 1.00 97.25 99 LYS A O 1
ATOM 789 N N . GLU A 1 100 ? -21.724 6.949 34.528 1.00 97.31 100 GLU A N 1
ATOM 790 C CA . GLU A 1 100 ? -20.533 6.235 34.042 1.00 97.31 100 GLU A CA 1
ATOM 791 C C . GLU A 1 100 ? -20.803 5.532 32.706 1.00 97.31 100 GLU A C 1
ATOM 793 O O . GLU A 1 100 ? -19.984 5.599 31.792 1.00 97.31 100 GLU A O 1
ATOM 798 N N . PHE A 1 101 ? -21.978 4.915 32.536 1.00 97.19 101 PHE A N 1
ATOM 799 C CA . PHE A 1 101 ? -22.352 4.313 31.255 1.00 97.19 101 PHE A CA 1
ATOM 800 C C . PHE A 1 101 ? -22.504 5.342 30.132 1.00 97.19 101 PHE A C 1
ATOM 802 O O . PHE A 1 101 ? -22.139 5.054 28.992 1.00 97.19 101 PHE A O 1
ATOM 809 N N . GLU A 1 102 ? -23.042 6.526 30.419 1.00 96.81 102 GLU A N 1
ATOM 810 C CA . GLU A 1 102 ? -23.126 7.614 29.440 1.00 96.81 102 GLU A CA 1
ATOM 811 C C . GLU A 1 102 ? -21.731 8.069 28.996 1.00 96.81 102 GLU A C 1
ATOM 813 O O . GLU A 1 102 ? -21.463 8.102 27.793 1.00 96.81 102 GLU A O 1
ATOM 818 N N . LEU A 1 103 ? -20.824 8.307 29.950 1.00 97.44 103 LEU A N 1
ATOM 819 C CA . LEU A 1 103 ? -19.431 8.673 29.673 1.00 97.44 103 LEU A CA 1
ATOM 820 C C . LEU A 1 103 ? -18.699 7.580 28.882 1.00 97.44 103 LEU A C 1
ATOM 822 O O . LEU A 1 103 ? -18.027 7.872 27.896 1.00 97.44 103 LEU A O 1
ATOM 826 N N . GLN A 1 104 ? -18.891 6.308 29.240 1.00 96.12 104 GLN A N 1
ATOM 827 C CA . GLN A 1 104 ? -18.287 5.184 28.525 1.00 96.12 104 GLN A CA 1
ATOM 828 C C . GLN A 1 104 ? -18.796 5.081 27.079 1.00 96.12 104 GLN A C 1
ATOM 830 O O . GLN A 1 104 ? -18.036 4.767 26.161 1.00 96.12 104 GLN A O 1
ATOM 835 N N . ARG A 1 105 ? -20.087 5.345 26.838 1.00 97.06 105 ARG A N 1
ATOM 836 C CA . ARG A 1 105 ? -20.643 5.372 25.476 1.00 97.06 105 ARG A CA 1
ATOM 837 C C . ARG A 1 105 ? -20.049 6.505 24.644 1.00 97.06 105 ARG A C 1
ATOM 839 O O . ARG A 1 105 ? -19.812 6.301 23.452 1.00 97.06 105 ARG A O 1
ATOM 846 N N . GLU A 1 106 ? -19.822 7.664 25.253 1.00 96.81 106 GLU A N 1
ATOM 847 C CA . GLU A 1 106 ? -19.164 8.800 24.609 1.00 96.81 106 GLU A CA 1
ATOM 848 C C . GLU A 1 106 ? -17.705 8.471 24.262 1.00 96.81 106 GLU A C 1
ATOM 850 O O . GLU A 1 106 ? -17.311 8.587 23.101 1.00 96.81 106 GLU A O 1
ATOM 855 N N . GLU A 1 107 ? -16.937 7.932 25.211 1.00 96.81 107 GLU A N 1
ATOM 856 C CA . GLU A 1 107 ? -15.546 7.513 24.995 1.00 96.81 107 GLU A CA 1
ATOM 857 C C . GLU A 1 107 ? -15.423 6.451 23.889 1.00 96.81 107 GLU A C 1
ATOM 859 O O . GLU A 1 107 ? -14.553 6.540 23.020 1.00 96.81 107 GLU A O 1
ATOM 864 N N . LEU A 1 108 ? -16.331 5.469 23.853 1.00 97.38 108 LEU A N 1
ATOM 865 C CA . LEU A 1 108 ? -16.382 4.470 22.780 1.00 97.38 108 LEU A CA 1
ATOM 866 C C . LEU A 1 108 ? -16.690 5.097 21.416 1.00 97.38 108 LEU A C 1
ATOM 868 O O . LEU A 1 108 ? -16.155 4.649 20.399 1.00 97.38 108 LEU A O 1
ATOM 872 N N . SER A 1 109 ? -17.554 6.112 21.373 1.00 96.62 109 SER A N 1
ATOM 873 C CA . SER A 1 109 ? -17.852 6.850 20.144 1.00 96.62 109 SER A CA 1
ATOM 874 C C . SER A 1 109 ? -16.615 7.592 19.634 1.00 96.62 109 SER A C 1
ATOM 876 O O . SER A 1 109 ? -16.269 7.464 18.458 1.00 96.62 109 SER A O 1
ATOM 878 N N . GLU A 1 110 ? -15.899 8.300 20.508 1.00 96.94 110 GLU A N 1
ATOM 879 C CA . GLU A 1 110 ? -14.656 8.990 20.141 1.00 96.94 110 GLU A CA 1
ATOM 880 C C . GLU A 1 110 ? -13.552 8.006 19.729 1.00 96.94 110 GLU A C 1
ATOM 882 O O . GLU A 1 110 ? -12.901 8.187 18.698 1.00 96.94 110 GLU A O 1
ATOM 887 N N . THR A 1 111 ? -13.417 6.889 20.445 1.00 96.88 111 THR A N 1
ATOM 888 C CA . THR A 1 111 ? -12.463 5.820 20.114 1.00 96.88 111 THR A CA 1
ATOM 889 C C . THR A 1 111 ? -12.728 5.239 18.726 1.00 96.88 111 THR A C 1
ATOM 891 O O . THR A 1 111 ? -11.792 5.022 17.957 1.00 96.88 111 THR A O 1
ATOM 894 N N . ARG A 1 112 ? -13.999 5.034 18.352 1.00 96.88 112 ARG A N 1
ATOM 895 C CA . ARG A 1 112 ? -14.367 4.579 16.999 1.00 96.88 112 ARG A CA 1
ATOM 896 C C . ARG A 1 112 ? -13.946 5.576 15.921 1.00 96.88 112 ARG A C 1
ATOM 898 O O . ARG A 1 112 ? -13.476 5.153 14.868 1.00 96.88 112 ARG A O 1
ATOM 905 N N . LYS A 1 113 ? -14.081 6.884 16.170 1.00 96.56 113 LYS A N 1
ATOM 906 C CA . LYS A 1 113 ? -13.628 7.917 15.221 1.00 96.56 113 LYS A CA 1
ATOM 907 C C . LYS A 1 113 ? -12.113 7.864 15.033 1.00 96.56 113 LYS A C 1
ATOM 909 O O . LYS A 1 113 ? -11.646 7.839 13.896 1.00 96.56 113 LYS A O 1
ATOM 914 N N . VAL A 1 114 ? -11.358 7.787 16.131 1.00 96.94 114 VAL A N 1
ATOM 915 C CA . VAL A 1 114 ? -9.890 7.664 16.095 1.00 96.94 114 VAL A CA 1
ATOM 916 C C . VAL A 1 114 ? -9.466 6.393 15.361 1.00 96.94 114 VAL A C 1
ATOM 918 O O . VAL A 1 114 ? -8.584 6.446 14.507 1.00 96.94 114 VAL A O 1
ATOM 921 N N . PHE A 1 115 ? -10.127 5.268 15.635 1.00 96.94 115 PHE A N 1
ATOM 922 C CA . PHE A 1 115 ? -9.852 3.999 14.968 1.00 96.94 115 PHE A CA 1
ATOM 923 C C . PHE A 1 115 ? -10.042 4.086 13.447 1.00 96.94 115 PHE A C 1
ATOM 925 O O . PHE A 1 115 ? -9.190 3.612 12.698 1.00 96.94 115 PHE A O 1
ATOM 932 N N . ASN A 1 116 ? -11.109 4.740 12.976 1.00 95.19 116 ASN A N 1
ATOM 933 C CA . ASN A 1 116 ? -11.339 4.929 11.541 1.00 95.19 116 ASN A CA 1
ATOM 934 C C . ASN A 1 116 ? -10.220 5.761 10.892 1.00 95.19 116 ASN A C 1
ATOM 936 O O . ASN A 1 116 ? -9.648 5.337 9.888 1.00 95.19 116 ASN A O 1
ATOM 940 N N . ILE A 1 117 ? -9.839 6.887 11.508 1.00 95.12 117 ILE A N 1
ATOM 941 C CA . ILE A 1 117 ? -8.734 7.741 11.032 1.00 95.12 117 ILE A CA 1
ATOM 942 C C . ILE A 1 117 ? -7.408 6.964 11.011 1.00 95.12 117 ILE A C 1
ATOM 944 O O . ILE A 1 117 ? -6.615 7.075 10.071 1.00 95.12 117 ILE A O 1
ATOM 948 N N . GLN A 1 118 ? -7.157 6.147 12.036 1.00 95.50 118 GLN A N 1
ATOM 949 C CA . GLN A 1 118 ? -5.970 5.302 12.103 1.00 95.50 118 GLN A CA 1
ATOM 950 C C . GLN A 1 118 ? -5.981 4.239 11.002 1.00 95.50 118 GLN A C 1
ATOM 952 O O . GLN A 1 118 ? -4.957 4.030 10.355 1.00 95.50 118 GLN A O 1
ATOM 957 N N . SER A 1 119 ? -7.125 3.602 10.744 1.00 94.62 119 SER A N 1
ATOM 958 C CA . SER A 1 119 ? -7.262 2.616 9.671 1.00 94.62 119 SER A CA 1
ATOM 959 C C . SER A 1 119 ? -6.959 3.224 8.299 1.00 94.62 119 SER A C 1
ATOM 961 O O . SER A 1 119 ? -6.269 2.592 7.500 1.00 94.62 119 SER A O 1
ATOM 963 N N . GLU A 1 120 ? -7.440 4.436 8.019 1.00 91.81 120 GLU A N 1
ATOM 964 C CA . GLU A 1 120 ? -7.133 5.159 6.775 1.00 91.81 120 GLU A CA 1
ATOM 965 C C . GLU A 1 120 ? -5.644 5.525 6.687 1.00 91.81 120 GLU A C 1
ATOM 967 O O . GLU A 1 120 ? -4.993 5.301 5.663 1.00 91.81 120 GLU A O 1
ATOM 972 N N . THR A 1 121 ? -5.068 6.010 7.791 1.00 93.75 121 THR A N 1
ATOM 973 C CA . THR A 1 121 ? -3.637 6.341 7.878 1.00 93.75 121 THR A CA 1
ATOM 974 C C . THR A 1 121 ? -2.761 5.112 7.623 1.00 93.75 121 THR A C 1
ATOM 976 O O . THR A 1 121 ? -1.791 5.194 6.869 1.00 93.75 121 THR A O 1
ATOM 979 N N . LEU A 1 122 ? -3.117 3.958 8.193 1.00 94.56 122 LEU A N 1
ATOM 980 C CA . LEU A 1 122 ? -2.392 2.700 8.010 1.00 94.56 122 LEU A CA 1
ATOM 981 C C . LEU A 1 122 ? -2.440 2.214 6.561 1.00 94.56 122 LEU A C 1
ATOM 983 O O . LEU A 1 122 ? -1.402 1.821 6.030 1.00 94.56 122 LEU A O 1
ATOM 987 N N . LYS A 1 123 ? -3.600 2.282 5.892 1.00 92.25 123 LYS A N 1
ATOM 988 C CA . LYS A 1 123 ? -3.705 1.945 4.460 1.00 92.25 123 LYS A CA 1
ATOM 989 C C . LYS A 1 123 ? -2.751 2.797 3.623 1.00 92.25 123 LYS A C 1
ATOM 991 O O . LYS A 1 123 ? -2.012 2.269 2.792 1.00 92.25 123 LYS A O 1
ATOM 996 N N . LYS A 1 124 ? -2.715 4.108 3.884 1.00 93.12 124 LYS A N 1
ATOM 997 C CA . LYS A 1 124 ? -1.804 5.028 3.195 1.00 93.12 124 LYS A CA 1
ATOM 998 C C . LYS A 1 124 ? -0.336 4.693 3.467 1.00 93.12 124 LYS A C 1
ATOM 1000 O O . LYS A 1 124 ? 0.448 4.638 2.527 1.00 93.12 124 LYS A O 1
ATOM 1005 N N . GLN A 1 125 ? 0.031 4.415 4.718 1.00 94.81 125 GLN A N 1
ATOM 1006 C CA . GLN A 1 125 ? 1.398 4.024 5.080 1.00 94.81 125 GLN A CA 1
ATOM 1007 C C . GLN A 1 125 ? 1.821 2.698 4.431 1.00 94.81 125 GLN A C 1
ATOM 1009 O O . GLN A 1 125 ? 2.940 2.595 3.932 1.00 94.81 125 GLN A O 1
ATOM 1014 N N . GLN A 1 126 ? 0.936 1.696 4.389 1.00 94.62 126 GLN A N 1
ATOM 1015 C CA . GLN A 1 126 ? 1.194 0.418 3.712 1.00 94.62 126 GLN A CA 1
ATOM 1016 C C . GLN A 1 126 ? 1.426 0.614 2.210 1.00 94.62 126 GLN A C 1
ATOM 1018 O O . GLN A 1 126 ? 2.374 0.051 1.649 1.00 94.62 126 GLN A O 1
ATOM 1023 N N . PHE A 1 127 ? 0.595 1.444 1.570 1.00 96.56 127 PHE A N 1
ATOM 1024 C CA . PHE A 1 127 ? 0.785 1.821 0.174 1.00 96.56 127 PHE A CA 1
ATOM 1025 C C . PHE 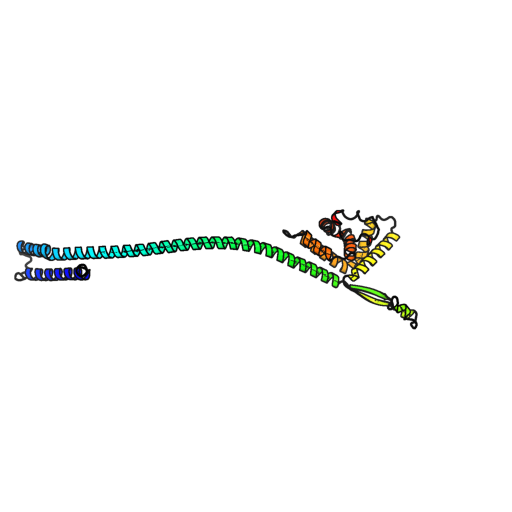A 1 127 ? 2.129 2.527 -0.035 1.00 96.56 127 PHE A C 1
ATOM 1027 O O . PHE A 1 127 ? 2.902 2.100 -0.889 1.00 96.56 127 PHE A O 1
ATOM 1034 N N . GLU A 1 128 ? 2.430 3.570 0.746 1.00 96.38 128 GLU A N 1
ATOM 1035 C CA . GLU A 1 128 ? 3.664 4.354 0.611 1.00 96.38 128 GLU A CA 1
ATOM 1036 C C . GLU A 1 128 ? 4.907 3.491 0.834 1.00 96.38 128 GLU A C 1
ATOM 1038 O O . GLU A 1 128 ? 5.842 3.555 0.041 1.00 96.38 128 GLU A O 1
ATOM 1043 N N . SER A 1 129 ? 4.900 2.628 1.850 1.00 97.31 129 SER A N 1
ATOM 1044 C CA . SER A 1 129 ? 5.996 1.692 2.108 1.00 97.31 129 SER A CA 1
ATOM 1045 C C . SER A 1 129 ? 6.233 0.761 0.916 1.00 97.31 129 SER A C 1
ATOM 1047 O O . SER A 1 129 ? 7.358 0.651 0.429 1.00 97.31 129 SER A O 1
ATOM 1049 N N . THR A 1 130 ? 5.171 0.151 0.382 1.00 97.06 130 THR A N 1
ATOM 1050 C CA . THR A 1 130 ? 5.269 -0.732 -0.790 1.00 97.06 130 THR A CA 1
ATOM 1051 C C . THR A 1 130 ? 5.741 0.034 -2.027 1.00 97.06 130 THR A C 1
ATOM 1053 O O . THR A 1 130 ? 6.625 -0.430 -2.743 1.00 97.06 130 THR A O 1
ATOM 1056 N N . PHE A 1 131 ? 5.201 1.233 -2.254 1.00 98.00 131 PHE A N 1
ATOM 1057 C CA . PHE A 1 131 ? 5.585 2.114 -3.352 1.00 98.00 131 PHE A CA 1
ATOM 1058 C C . PHE A 1 131 ? 7.079 2.458 -3.308 1.00 98.00 131 PHE A C 1
ATOM 1060 O O . PHE A 1 131 ? 7.781 2.243 -4.295 1.00 98.00 131 PHE A O 1
ATOM 1067 N N . PHE A 1 132 ? 7.583 2.952 -2.173 1.00 97.62 132 PHE A N 1
ATOM 1068 C CA . PHE A 1 132 ? 8.991 3.330 -2.049 1.00 97.62 132 PHE A CA 1
ATOM 1069 C C . PHE A 1 132 ? 9.924 2.118 -2.134 1.00 97.62 132 PHE A C 1
ATOM 1071 O O . PHE A 1 132 ? 10.997 2.233 -2.720 1.00 97.62 132 PHE A O 1
ATOM 1078 N N . ASN A 1 133 ? 9.504 0.943 -1.657 1.00 98.00 133 ASN A N 1
ATOM 1079 C CA . ASN A 1 133 ? 10.260 -0.2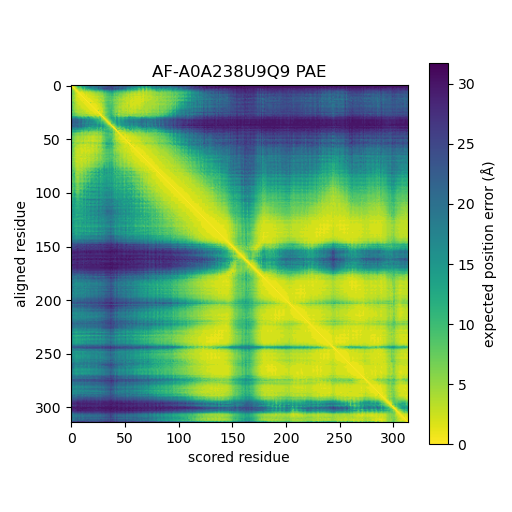95 -1.856 1.00 98.00 133 ASN A CA 1
ATOM 1080 C C . ASN A 1 133 ? 10.369 -0.674 -3.341 1.00 98.00 133 ASN A C 1
ATOM 1082 O O . ASN A 1 133 ? 11.455 -1.021 -3.798 1.00 98.00 133 ASN A O 1
ATOM 1086 N N . LEU A 1 134 ? 9.285 -0.562 -4.119 1.00 97.94 134 LEU A N 1
ATOM 1087 C CA . LEU A 1 134 ? 9.320 -0.819 -5.566 1.00 97.94 134 LEU A CA 1
ATOM 1088 C C . LEU A 1 134 ? 10.223 0.178 -6.309 1.00 97.94 134 LEU A C 1
ATOM 1090 O O . LEU A 1 134 ? 10.948 -0.206 -7.227 1.00 97.94 134 LEU A O 1
ATOM 1094 N N . VAL A 1 135 ? 10.199 1.447 -5.897 1.00 97.88 135 VAL A N 1
ATOM 1095 C CA . VAL A 1 135 ? 11.082 2.499 -6.419 1.00 97.88 135 VAL A CA 1
ATOM 1096 C C . VAL A 1 135 ? 12.550 2.209 -6.088 1.00 97.88 135 VAL A C 1
ATOM 1098 O O . VAL A 1 135 ? 13.407 2.308 -6.961 1.00 97.88 135 VAL A O 1
ATOM 1101 N N . ASN A 1 136 ? 12.851 1.783 -4.862 1.00 97.94 136 ASN A N 1
ATOM 1102 C CA . ASN A 1 136 ? 14.211 1.406 -4.475 1.00 97.94 136 ASN A CA 1
ATOM 1103 C C . ASN A 1 136 ? 14.701 0.183 -5.257 1.00 97.94 136 ASN A C 1
ATOM 1105 O O . ASN A 1 136 ? 15.800 0.220 -5.803 1.00 97.94 136 ASN A O 1
ATOM 1109 N N . LEU A 1 137 ? 13.856 -0.840 -5.422 1.00 97.38 137 LEU A N 1
ATOM 1110 C CA . LEU A 1 137 ? 14.159 -1.992 -6.274 1.00 97.38 137 LEU A CA 1
ATOM 1111 C C . LEU A 1 137 ? 14.443 -1.562 -7.721 1.00 97.38 137 LEU A C 1
ATOM 1113 O O . LEU A 1 137 ? 15.299 -2.129 -8.392 1.00 97.38 137 LEU A O 1
ATOM 1117 N N . HIS A 1 138 ? 13.743 -0.542 -8.222 1.00 97.88 138 HIS A N 1
ATOM 1118 C CA . HIS A 1 138 ? 14.020 0.008 -9.545 1.00 97.88 138 HIS A CA 1
ATOM 1119 C C . HIS A 1 138 ? 15.405 0.652 -9.629 1.00 97.88 138 HIS A C 1
ATOM 1121 O O . HIS A 1 138 ? 16.127 0.386 -10.587 1.00 97.88 138 HIS A O 1
ATOM 1127 N N . HIS A 1 139 ? 15.808 1.425 -8.620 1.00 96.31 139 HIS A N 1
ATOM 1128 C CA . HIS A 1 139 ? 17.166 1.963 -8.547 1.00 96.31 139 HIS A CA 1
ATOM 1129 C C . HIS A 1 139 ? 18.228 0.862 -8.445 1.00 96.31 139 HIS A C 1
ATOM 1131 O O . HIS A 1 139 ? 19.261 0.963 -9.100 1.00 96.31 139 HIS A O 1
ATOM 1137 N N . GLU A 1 140 ? 17.980 -0.200 -7.678 1.00 96.69 140 GLU A N 1
ATOM 1138 C CA . GLU A 1 140 ? 18.880 -1.357 -7.598 1.00 96.69 140 GLU A CA 1
ATOM 1139 C C . GLU A 1 140 ? 19.036 -2.045 -8.955 1.00 96.69 140 GLU A C 1
ATOM 1141 O O . GLU A 1 140 ? 20.163 -2.292 -9.382 1.00 96.69 140 GLU A O 1
ATOM 1146 N N . ILE A 1 141 ? 17.928 -2.274 -9.673 1.00 96.44 141 ILE A N 1
ATOM 1147 C CA . ILE A 1 141 ? 17.964 -2.825 -11.033 1.00 96.44 141 ILE A CA 1
ATOM 1148 C C . ILE A 1 141 ? 18.799 -1.922 -11.934 1.00 96.44 141 ILE A C 1
ATOM 1150 O O . ILE A 1 141 ? 19.715 -2.421 -12.576 1.00 96.44 141 ILE A O 1
ATOM 1154 N N . VAL A 1 142 ? 18.543 -0.608 -11.945 1.00 96.19 142 VAL A N 1
ATOM 1155 C CA . VAL A 1 142 ? 19.327 0.348 -12.743 1.00 96.19 142 VA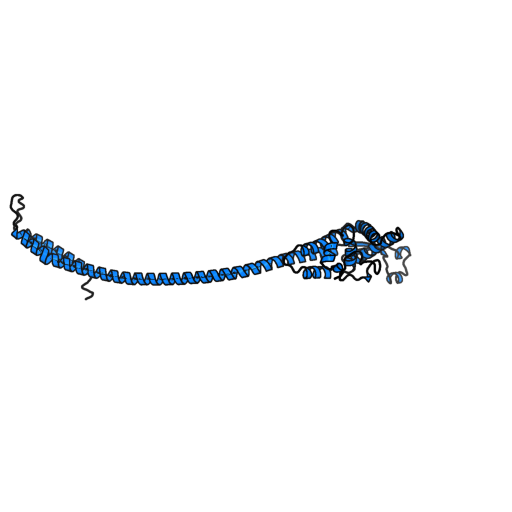L A CA 1
ATOM 1156 C C . VAL A 1 142 ? 20.811 0.241 -12.414 1.00 96.19 142 VAL A C 1
ATOM 1158 O O . VAL A 1 142 ? 21.614 0.102 -13.328 1.00 96.19 142 VAL A O 1
ATOM 1161 N N . ASN A 1 143 ? 21.170 0.254 -11.131 1.00 95.31 143 ASN A N 1
ATOM 1162 C CA . ASN A 1 143 ? 22.558 0.191 -10.674 1.00 95.31 143 ASN A CA 1
ATOM 1163 C C . ASN A 1 143 ? 23.241 -1.145 -10.996 1.00 95.31 143 ASN A C 1
ATOM 1165 O O . ASN A 1 143 ? 24.457 -1.168 -11.161 1.00 95.31 143 ASN A O 1
ATOM 1169 N N . SER A 1 144 ? 22.474 -2.234 -11.101 1.00 94.44 144 SER A N 1
ATOM 1170 C CA . SER A 1 144 ? 22.982 -3.562 -11.460 1.00 94.44 144 SER A CA 1
ATOM 1171 C C . SER A 1 144 ? 23.255 -3.746 -12.954 1.00 94.44 144 SER A C 1
ATOM 1173 O O . SER A 1 144 ? 23.919 -4.709 -13.322 1.00 94.44 144 SER A O 1
ATOM 1175 N N . ILE A 1 145 ? 22.766 -2.844 -13.815 1.00 95.44 145 ILE A N 1
ATOM 1176 C CA . ILE A 1 145 ? 23.028 -2.919 -15.254 1.00 95.44 145 ILE A CA 1
ATOM 1177 C C . ILE A 1 145 ? 24.504 -2.631 -15.497 1.00 95.44 145 ILE A C 1
ATOM 1179 O O . ILE A 1 145 ? 24.997 -1.555 -15.145 1.00 95.44 145 ILE A O 1
ATOM 1183 N N . ASP A 1 146 ? 25.177 -3.540 -16.192 1.00 93.06 146 ASP A N 1
ATOM 1184 C CA . ASP A 1 146 ? 26.524 -3.334 -16.695 1.00 93.06 146 ASP A CA 1
ATOM 1185 C C . ASP A 1 146 ? 26.615 -3.600 -18.203 1.00 93.06 146 ASP A C 1
ATOM 1187 O O . ASP A 1 146 ? 25.856 -4.365 -18.790 1.00 93.06 146 ASP A O 1
ATOM 1191 N N . LEU A 1 147 ? 27.516 -2.877 -18.866 1.00 90.00 147 LEU A N 1
ATOM 1192 C CA . LEU A 1 147 ? 27.804 -3.039 -20.283 1.00 90.00 147 LEU A CA 1
ATOM 1193 C C . LEU A 1 147 ? 29.307 -3.047 -20.499 1.00 90.00 147 LEU A C 1
ATOM 1195 O O . LEU A 1 147 ? 30.003 -2.056 -20.255 1.00 90.00 147 LEU A O 1
ATOM 1199 N N . GLN A 1 148 ? 29.800 -4.157 -21.038 1.00 88.06 148 GLN A N 1
ATOM 1200 C CA . GLN A 1 148 ? 31.198 -4.309 -21.411 1.00 88.06 148 GLN A CA 1
ATOM 1201 C C . GLN A 1 148 ? 31.413 -3.827 -22.844 1.00 88.06 148 GLN A C 1
ATOM 1203 O O . GLN A 1 148 ? 30.759 -4.274 -23.785 1.00 88.06 148 GLN A O 1
ATOM 1208 N N . SER A 1 149 ? 32.368 -2.921 -23.031 1.00 83.88 149 SER A N 1
ATOM 1209 C CA . SER A 1 149 ? 32.763 -2.443 -24.357 1.00 83.88 149 SER A CA 1
ATOM 1210 C C . SER A 1 149 ? 34.275 -2.444 -24.506 1.00 83.88 149 SER A C 1
ATOM 1212 O O . SER A 1 149 ? 34.988 -2.050 -23.587 1.00 83.88 149 SER A O 1
ATOM 1214 N N . ARG A 1 150 ? 34.769 -2.853 -25.678 1.00 82.50 150 ARG A N 1
ATOM 1215 C CA . ARG A 1 150 ? 36.187 -2.716 -26.026 1.00 82.50 150 ARG A CA 1
ATOM 1216 C C . ARG A 1 150 ? 36.436 -1.313 -26.557 1.00 82.50 150 ARG A C 1
ATOM 1218 O O . ARG A 1 150 ? 35.922 -0.966 -27.620 1.00 82.50 150 ARG A O 1
ATOM 1225 N N . VAL A 1 151 ? 37.227 -0.539 -25.831 1.00 82.31 151 VAL A N 1
ATOM 1226 C CA . VAL A 1 151 ? 37.596 0.831 -26.194 1.00 82.31 151 VAL A CA 1
ATOM 1227 C C . VAL A 1 151 ? 39.105 0.945 -26.346 1.00 82.31 151 VAL A C 1
ATOM 1229 O O . VAL A 1 151 ? 39.845 0.146 -25.774 1.00 82.31 151 VAL A O 1
ATOM 1232 N N . ASP A 1 152 ? 39.566 1.918 -27.128 1.00 80.75 152 ASP A N 1
ATOM 1233 C CA . ASP A 1 152 ? 40.998 2.203 -27.242 1.00 80.75 152 ASP A CA 1
ATOM 1234 C C . ASP A 1 152 ? 41.556 2.559 -25.855 1.00 80.75 152 ASP A C 1
ATOM 1236 O O . ASP A 1 152 ? 40.936 3.331 -25.116 1.00 80.75 152 ASP A O 1
ATOM 1240 N N . LYS A 1 153 ? 42.721 1.993 -25.520 1.00 78.06 153 LYS A N 1
ATOM 1241 C CA . LYS A 1 153 ? 43.436 2.196 -24.251 1.00 78.06 153 LYS A CA 1
ATOM 1242 C C . LYS A 1 153 ? 43.813 3.652 -24.018 1.00 78.06 153 LYS A C 1
ATOM 1244 O O . LYS A 1 153 ? 43.758 4.113 -22.888 1.00 78.06 153 LYS A O 1
ATOM 1249 N N . TYR A 1 154 ? 44.159 4.357 -25.090 1.00 75.94 154 TYR A N 1
ATOM 1250 C CA . TYR A 1 154 ? 44.492 5.775 -25.071 1.00 75.94 154 TYR A CA 1
ATOM 1251 C C . TYR A 1 154 ? 43.403 6.546 -25.815 1.00 75.94 154 TYR A C 1
ATOM 1253 O O . TYR A 1 154 ? 43.138 6.261 -26.985 1.00 75.94 154 TYR A O 1
ATOM 1261 N N . GLN A 1 155 ? 42.778 7.532 -25.170 1.00 69.81 155 GLN A N 1
ATOM 1262 C CA . GLN A 1 155 ? 41.719 8.351 -25.776 1.00 69.81 155 GLN A CA 1
ATOM 1263 C C . GLN A 1 155 ? 42.045 9.846 -25.704 1.00 69.81 155 GLN A C 1
ATOM 1265 O O . GLN A 1 155 ? 42.686 10.325 -24.773 1.00 69.81 155 GLN A O 1
ATOM 1270 N N . GLY A 1 156 ? 41.594 10.607 -26.706 1.00 72.12 156 GLY A N 1
ATOM 1271 C CA . GLY A 1 156 ? 41.724 12.066 -26.720 1.00 72.12 156 GLY A CA 1
ATOM 1272 C C . GLY A 1 156 ? 43.168 12.556 -26.556 1.00 72.12 156 GLY A C 1
ATOM 1273 O O . GLY A 1 156 ? 44.057 12.155 -27.309 1.00 72.12 156 GLY A O 1
ATOM 1274 N N . PHE A 1 157 ? 43.394 13.429 -25.569 1.00 62.62 157 PHE A N 1
ATOM 1275 C CA . PHE A 1 157 ? 44.697 14.050 -25.296 1.00 62.62 157 PHE A CA 1
ATOM 1276 C C . PHE A 1 157 ? 45.794 13.031 -24.944 1.00 62.62 157 PHE A C 1
ATOM 1278 O O . PHE A 1 157 ? 46.967 13.287 -25.206 1.00 62.62 157 PHE A O 1
ATOM 1285 N N . GLU A 1 158 ? 45.445 11.847 -24.432 1.00 65.25 158 GLU A N 1
ATOM 1286 C CA . GLU A 1 158 ? 46.422 10.804 -24.094 1.00 65.25 158 GLU A CA 1
ATOM 1287 C C . GLU A 1 158 ? 47.114 10.219 -25.333 1.00 65.25 158 GLU A C 1
ATOM 1289 O O . GLU A 1 158 ? 48.303 9.900 -25.278 1.00 65.25 158 GLU A O 1
ATOM 1294 N N . LYS A 1 159 ? 46.432 10.176 -26.494 1.00 67.44 159 LYS A N 1
ATOM 1295 C CA . LYS A 1 159 ? 47.068 9.781 -27.768 1.00 67.44 159 LYS A CA 1
ATOM 1296 C C . LYS A 1 159 ? 48.176 10.759 -28.184 1.00 67.44 159 LYS A C 1
ATOM 1298 O O . LYS A 1 159 ? 49.100 10.361 -28.890 1.00 67.44 159 LYS A O 1
ATOM 1303 N N . ILE A 1 160 ? 48.115 12.017 -27.736 1.00 67.50 160 ILE A N 1
ATOM 1304 C CA . ILE A 1 160 ? 49.109 13.058 -28.050 1.00 67.50 160 ILE A CA 1
ATOM 1305 C C . ILE A 1 160 ? 50.399 12.841 -27.242 1.00 67.50 160 ILE A C 1
ATOM 1307 O O . ILE A 1 160 ? 51.495 13.067 -27.759 1.00 67.50 160 ILE A O 1
ATOM 1311 N N . PHE A 1 161 ? 50.285 12.346 -26.006 1.00 67.44 161 PHE A N 1
ATOM 1312 C CA . PHE A 1 161 ? 51.426 12.040 -25.135 1.00 67.44 161 PHE A CA 1
ATOM 1313 C C . PHE A 1 161 ? 52.051 10.658 -25.403 1.00 67.44 161 PHE A C 1
ATOM 1315 O O . PHE A 1 161 ? 53.170 10.394 -24.971 1.00 67.44 161 PHE A O 1
ATOM 1322 N N . ALA A 1 162 ? 51.403 9.810 -26.206 1.00 64.06 162 ALA A N 1
ATOM 1323 C CA . ALA A 1 162 ? 51.883 8.492 -26.637 1.00 64.06 162 ALA A CA 1
ATOM 1324 C C . ALA A 1 162 ? 52.999 8.533 -27.715 1.00 64.06 162 ALA A C 1
ATOM 1326 O O . ALA A 1 162 ? 53.077 7.657 -28.579 1.00 64.06 162 ALA A O 1
ATOM 1327 N N . ARG A 1 163 ? 53.874 9.550 -27.717 1.00 62.25 163 ARG A N 1
ATOM 1328 C CA . ARG A 1 163 ? 54.871 9.793 -28.787 1.00 62.25 163 ARG A CA 1
ATOM 1329 C C . ARG A 1 163 ? 56.012 8.762 -28.891 1.00 62.25 163 ARG A C 1
ATOM 1331 O O . ARG A 1 163 ? 56.798 8.864 -29.824 1.00 62.25 163 ARG A O 1
ATOM 1338 N N . GLY A 1 164 ? 56.075 7.761 -28.010 1.00 71.06 164 GLY A N 1
ATOM 1339 C CA . GLY A 1 164 ? 57.080 6.683 -28.031 1.00 71.06 164 GLY A CA 1
ATOM 1340 C C . GLY A 1 164 ? 56.530 5.264 -28.227 1.00 71.06 164 GLY A C 1
ATOM 1341 O O . GLY A 1 164 ? 57.309 4.320 -28.198 1.00 71.06 164 GLY A O 1
ATOM 1342 N N . LEU A 1 165 ? 55.215 5.106 -28.406 1.00 70.88 165 LEU A N 1
ATOM 1343 C CA . LEU A 1 165 ? 54.564 3.802 -28.579 1.00 70.88 165 LEU A CA 1
ATOM 1344 C C . LEU A 1 165 ? 54.443 3.429 -30.062 1.00 70.88 165 LEU A C 1
ATOM 1346 O O . LEU A 1 165 ? 54.213 4.298 -30.914 1.00 70.88 165 LEU A O 1
ATOM 1350 N N . THR A 1 166 ? 54.552 2.135 -30.359 1.00 73.00 166 THR A N 1
ATOM 1351 C CA . THR A 1 166 ? 54.280 1.573 -31.689 1.00 73.00 166 THR A CA 1
ATOM 1352 C C . THR A 1 166 ? 52.798 1.706 -32.056 1.00 73.00 166 THR A C 1
ATOM 1354 O O . THR A 1 166 ? 51.929 1.849 -31.191 1.00 73.00 166 THR A O 1
ATOM 1357 N N . ASP A 1 167 ? 52.474 1.637 -33.350 1.00 69.94 167 ASP A N 1
ATOM 1358 C CA . ASP A 1 167 ? 51.080 1.718 -33.817 1.00 69.94 167 ASP A CA 1
ATOM 1359 C C . ASP A 1 167 ? 50.202 0.575 -33.275 1.00 69.94 167 ASP A C 1
ATOM 1361 O O . ASP A 1 167 ? 48.993 0.748 -33.116 1.00 69.94 167 ASP A O 1
ATOM 1365 N N . GLY A 1 168 ? 50.798 -0.572 -32.933 1.00 69.62 168 GLY A N 1
ATOM 1366 C CA . GLY A 1 168 ? 50.106 -1.665 -32.247 1.00 69.62 168 GLY A CA 1
ATOM 1367 C C . GLY A 1 168 ? 49.741 -1.319 -30.801 1.00 69.62 168 GLY A C 1
ATOM 1368 O O . GLY A 1 168 ? 48.611 -1.548 -30.381 1.00 69.62 168 GLY A O 1
ATOM 1369 N N . GLU A 1 169 ? 50.660 -0.701 -30.057 1.00 69.88 169 GLU A N 1
ATOM 1370 C CA . GLU A 1 169 ? 50.456 -0.315 -28.653 1.00 69.88 169 GLU A CA 1
ATOM 1371 C C . GLU A 1 169 ? 49.483 0.865 -28.504 1.00 69.88 169 GLU A C 1
ATOM 1373 O O . GLU A 1 169 ? 48.680 0.907 -27.574 1.00 69.88 169 GLU A O 1
ATOM 1378 N N . LYS A 1 170 ? 49.482 1.807 -29.455 1.00 68.19 170 LYS A N 1
ATOM 1379 C CA . LYS A 1 170 ? 48.525 2.932 -29.471 1.00 68.19 170 LYS A CA 1
ATOM 1380 C C . LYS A 1 170 ? 47.078 2.498 -29.702 1.00 68.19 170 LYS A C 1
ATOM 1382 O O . LYS A 1 170 ? 46.161 3.208 -29.290 1.00 68.19 170 LYS A O 1
ATOM 1387 N N . ASN A 1 171 ? 46.884 1.362 -30.371 1.00 71.50 171 ASN A N 1
ATOM 1388 C CA . ASN A 1 171 ? 45.576 0.803 -30.713 1.00 71.50 171 ASN A CA 1
ATOM 1389 C C . ASN A 1 171 ? 45.198 -0.399 -29.832 1.00 71.50 171 ASN A C 1
ATOM 1391 O O . ASN A 1 171 ? 44.256 -1.130 -30.151 1.00 71.50 171 ASN A O 1
ATOM 1395 N N . GLU A 1 172 ? 45.917 -0.615 -28.726 1.00 80.44 172 GLU A N 1
ATOM 1396 C CA . GLU A 1 172 ? 45.550 -1.620 -27.734 1.00 80.44 172 GLU A CA 1
ATOM 1397 C C . GLU A 1 172 ? 44.130 -1.335 -27.227 1.00 80.44 172 GLU A C 1
ATOM 1399 O O . GLU A 1 172 ? 43.791 -0.198 -26.893 1.00 80.44 172 GLU A O 1
ATOM 1404 N N . LYS A 1 173 ? 43.277 -2.363 -27.191 1.00 83.00 173 LYS A N 1
ATOM 1405 C CA . LYS A 1 173 ? 41.899 -2.2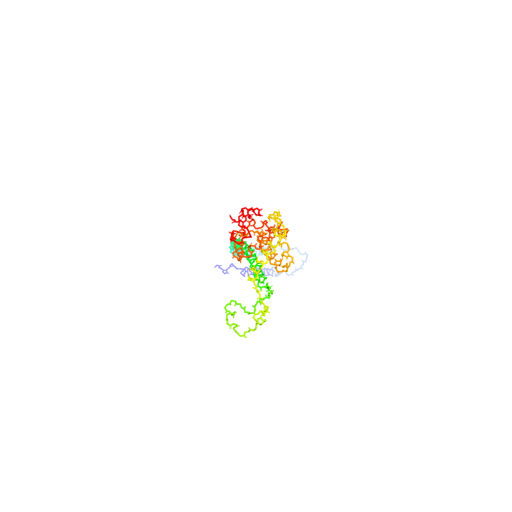35 -26.710 1.00 83.00 173 LYS A CA 1
ATOM 1406 C C . LYS A 1 173 ? 41.789 -2.750 -25.288 1.00 83.00 173 LYS A C 1
ATOM 1408 O O . LYS A 1 173 ? 42.130 -3.899 -25.020 1.00 83.00 173 LYS A O 1
ATOM 1413 N N . VAL A 1 174 ? 41.227 -1.930 -24.413 1.00 84.06 174 VAL A N 1
ATOM 1414 C CA . VAL A 1 174 ? 40.884 -2.303 -23.039 1.00 84.06 174 VAL A CA 1
ATOM 1415 C C . VAL A 1 174 ? 39.383 -2.524 -22.908 1.00 84.06 174 VAL A C 1
ATOM 1417 O O . VAL A 1 174 ? 38.577 -1.958 -23.652 1.00 84.06 174 VAL A O 1
ATOM 1420 N N . ILE A 1 175 ? 38.998 -3.381 -21.964 1.00 86.19 175 ILE A N 1
ATOM 1421 C CA . ILE A 1 175 ? 37.594 -3.566 -21.602 1.00 86.19 175 ILE A CA 1
ATOM 1422 C C . ILE A 1 175 ? 37.215 -2.426 -20.662 1.00 86.19 175 ILE A C 1
ATOM 1424 O O . ILE A 1 175 ? 37.732 -2.329 -19.554 1.00 86.19 175 ILE A O 1
ATOM 1428 N N . GLN A 1 176 ? 36.303 -1.570 -21.110 1.00 86.69 176 GLN A N 1
ATOM 1429 C CA . GLN A 1 176 ? 35.646 -0.583 -20.266 1.00 86.69 176 GLN A CA 1
ATOM 1430 C C . GLN A 1 176 ? 34.265 -1.107 -19.891 1.00 86.69 176 GLN A C 1
ATOM 1432 O O . GLN A 1 176 ? 33.442 -1.385 -20.771 1.00 86.69 176 GLN A O 1
ATOM 1437 N N . ILE A 1 177 ? 34.024 -1.206 -18.587 1.00 88.31 177 ILE A N 1
ATOM 1438 C CA . ILE A 1 177 ? 32.719 -1.525 -18.016 1.00 88.31 177 ILE A CA 1
ATOM 1439 C C . ILE A 1 177 ? 32.013 -0.200 -17.738 1.00 88.31 177 ILE A C 1
ATOM 1441 O O . ILE A 1 177 ? 32.554 0.673 -17.063 1.00 88.31 177 ILE A O 1
ATOM 1445 N N . THR A 1 178 ? 30.824 -0.032 -18.301 1.00 90.88 178 THR A N 1
ATOM 1446 C CA . THR A 1 178 ? 29.899 1.034 -17.909 1.00 90.88 178 THR A CA 1
ATOM 1447 C C . THR A 1 178 ? 28.831 0.415 -17.038 1.00 90.88 178 THR A C 1
ATOM 1449 O O . THR A 1 178 ? 28.407 -0.699 -17.323 1.00 90.88 178 THR A O 1
ATOM 1452 N N . THR A 1 179 ? 28.426 1.112 -15.986 1.00 93.25 179 THR A N 1
ATOM 1453 C CA . THR A 1 179 ? 27.478 0.596 -14.999 1.00 93.25 179 THR A CA 1
ATOM 1454 C C . THR A 1 179 ? 26.379 1.609 -14.735 1.00 93.25 179 THR A C 1
ATOM 1456 O O . THR A 1 179 ? 26.581 2.816 -14.893 1.00 93.25 179 THR A O 1
ATOM 1459 N N . GLY A 1 180 ? 25.235 1.139 -14.258 1.00 93.56 180 GLY A N 1
ATOM 1460 C CA . GLY A 1 180 ? 24.182 2.018 -13.785 1.00 93.56 180 GLY A CA 1
ATOM 1461 C C . GLY A 1 180 ? 23.500 2.799 -14.905 1.00 93.56 180 GLY A C 1
ATOM 1462 O O . GLY A 1 180 ? 23.296 2.323 -16.025 1.00 93.56 180 GLY A O 1
ATOM 1463 N N . ARG A 1 181 ? 23.160 4.054 -14.600 1.00 92.12 181 ARG A N 1
ATOM 1464 C CA . ARG A 1 181 ? 22.429 4.940 -15.514 1.00 92.12 181 ARG A CA 1
ATOM 1465 C C . ARG A 1 181 ? 23.213 5.294 -16.784 1.00 92.12 181 ARG A C 1
ATOM 1467 O O . ARG A 1 181 ? 22.603 5.498 -17.831 1.00 92.12 181 ARG A O 1
ATOM 1474 N N . ASP A 1 182 ? 24.542 5.285 -16.738 1.00 92.94 182 ASP A N 1
ATOM 1475 C CA . ASP A 1 182 ? 25.380 5.592 -17.905 1.00 92.94 182 ASP A CA 1
ATOM 1476 C C . ASP A 1 182 ? 25.225 4.551 -19.029 1.00 92.94 182 ASP A C 1
ATOM 1478 O O . ASP A 1 182 ? 25.448 4.848 -20.209 1.00 92.94 182 ASP A O 1
ATOM 1482 N N . CYS A 1 183 ? 24.771 3.336 -18.697 1.00 94.69 183 CYS A N 1
ATOM 1483 C CA . CYS A 1 183 ? 24.441 2.304 -19.678 1.00 94.69 183 CYS A CA 1
ATOM 1484 C C . CYS A 1 183 ? 23.322 2.745 -20.631 1.00 94.69 183 CYS A C 1
ATOM 1486 O O . CYS A 1 183 ? 23.343 2.370 -21.804 1.00 94.69 183 CYS A O 1
ATOM 1488 N N . PHE A 1 184 ? 22.388 3.593 -20.186 1.00 95.12 184 PHE A N 1
ATOM 1489 C CA . PHE A 1 184 ? 21.271 4.055 -21.016 1.00 95.12 184 PHE A CA 1
ATOM 1490 C C . PHE A 1 184 ? 21.732 4.923 -22.186 1.00 95.12 184 PHE A C 1
ATOM 1492 O O . PHE A 1 184 ? 21.197 4.787 -23.285 1.00 95.12 184 PHE A O 1
ATOM 1499 N N . VAL A 1 185 ? 22.802 5.705 -22.022 1.00 93.12 185 VAL A N 1
ATOM 1500 C CA . VAL A 1 185 ? 23.417 6.454 -23.132 1.00 93.12 185 VAL A CA 1
ATOM 1501 C C . VAL A 1 185 ? 23.938 5.491 -24.206 1.00 93.12 185 VAL A C 1
ATOM 1503 O O . VAL A 1 185 ? 23.736 5.702 -25.409 1.00 93.12 185 VAL A O 1
ATOM 1506 N N . LYS A 1 186 ? 24.583 4.393 -23.782 1.00 92.94 186 LYS A N 1
ATOM 1507 C CA . LYS A 1 186 ? 25.064 3.342 -24.692 1.00 92.94 186 LYS A CA 1
ATOM 1508 C C . LYS A 1 186 ? 23.904 2.606 -25.357 1.00 92.94 186 LYS A C 1
ATOM 1510 O O . LYS A 1 186 ? 23.967 2.396 -26.570 1.00 92.94 186 LYS A O 1
ATOM 1515 N N . PHE A 1 187 ? 22.842 2.295 -24.614 1.00 95.00 187 PHE A N 1
ATOM 1516 C CA . PHE A 1 187 ? 21.637 1.681 -25.167 1.00 95.00 187 PHE A CA 1
ATOM 1517 C C . PHE A 1 187 ? 20.979 2.563 -26.234 1.00 95.00 187 PHE A C 1
ATOM 1519 O O . PHE A 1 187 ? 20.711 2.103 -27.344 1.00 95.00 187 PHE A O 1
ATOM 1526 N N . CYS A 1 188 ? 20.802 3.858 -25.957 1.00 93.25 188 CYS A N 1
ATOM 1527 C CA . CYS A 1 188 ? 20.283 4.826 -26.923 1.00 93.25 188 CYS A CA 1
ATOM 1528 C C . CYS A 1 188 ? 21.130 4.864 -28.201 1.00 93.25 188 CYS A C 1
ATOM 1530 O O . CYS A 1 188 ? 20.595 4.840 -29.311 1.00 93.25 188 CYS A O 1
ATOM 1532 N N . LYS A 1 189 ? 22.462 4.907 -28.066 1.00 92.44 189 LYS A N 1
ATOM 1533 C CA . LYS A 1 189 ? 23.382 4.915 -29.212 1.00 92.44 189 LYS A CA 1
ATOM 1534 C C . LYS A 1 189 ? 23.297 3.618 -30.024 1.00 92.44 189 LYS A C 1
ATOM 1536 O O . LYS A 1 189 ? 23.236 3.682 -31.251 1.00 92.44 189 LYS A O 1
ATOM 1541 N N . GLY A 1 190 ? 23.267 2.465 -29.358 1.00 93.19 190 GLY A N 1
ATOM 1542 C CA . GLY A 1 190 ? 23.144 1.155 -30.002 1.00 93.19 190 GLY A CA 1
ATOM 1543 C C . GLY A 1 190 ? 21.828 1.001 -30.766 1.00 93.19 190 GLY A C 1
ATOM 1544 O O . GLY A 1 190 ? 21.826 0.576 -31.924 1.00 93.19 190 GLY A O 1
ATOM 1545 N N . PHE A 1 191 ? 20.723 1.442 -30.165 1.00 94.62 191 PHE A N 1
ATOM 1546 C CA . PHE A 1 191 ? 19.421 1.439 -30.822 1.00 94.62 191 PHE A CA 1
ATOM 1547 C C . PHE A 1 191 ? 19.397 2.353 -32.056 1.00 94.62 191 PHE A C 1
ATOM 1549 O O . PHE A 1 191 ? 18.959 1.928 -33.123 1.00 94.62 191 PHE A O 1
ATOM 1556 N N . ARG A 1 192 ? 19.934 3.581 -31.961 1.00 93.25 192 ARG A N 1
ATOM 1557 C CA . ARG A 1 192 ? 20.030 4.505 -33.110 1.00 93.25 192 ARG A CA 1
ATOM 1558 C C . ARG A 1 192 ? 20.824 3.910 -34.276 1.00 93.25 192 ARG A C 1
ATOM 1560 O O . ARG A 1 192 ? 20.431 4.095 -35.426 1.00 93.25 192 ARG A O 1
ATOM 1567 N N . ASN A 1 193 ? 21.914 3.196 -33.994 1.00 93.44 193 ASN A N 1
ATOM 1568 C CA . ASN A 1 193 ? 22.693 2.511 -35.028 1.00 93.44 193 ASN A CA 1
ATOM 1569 C C . ASN A 1 193 ? 21.877 1.395 -35.696 1.00 93.44 193 ASN A C 1
ATOM 1571 O O . ASN A 1 193 ? 21.784 1.370 -36.918 1.00 93.44 193 ASN A O 1
ATOM 1575 N N . THR A 1 194 ? 21.207 0.556 -34.900 1.00 94.94 194 THR A N 1
ATOM 1576 C CA . THR A 1 194 ? 20.337 -0.524 -35.407 1.00 94.94 194 THR A CA 1
ATOM 1577 C C . THR A 1 194 ? 19.209 0.027 -36.282 1.00 94.94 194 THR A C 1
ATOM 1579 O O . THR A 1 194 ? 18.889 -0.529 -37.331 1.00 94.94 194 THR A O 1
ATOM 1582 N N . TYR A 1 195 ? 18.624 1.161 -35.888 1.00 94.00 195 TYR A N 1
ATOM 1583 C CA . TYR A 1 195 ? 17.639 1.859 -36.708 1.00 94.00 195 TYR A CA 1
ATOM 1584 C C . TYR A 1 195 ? 18.229 2.348 -38.036 1.00 94.00 195 TYR A C 1
ATOM 1586 O O . TYR A 1 195 ? 17.599 2.180 -39.079 1.00 94.00 195 TYR A O 1
ATOM 1594 N N . ARG A 1 196 ? 19.430 2.945 -38.023 1.00 93.12 196 ARG A N 1
ATOM 1595 C CA . ARG A 1 196 ? 20.082 3.452 -39.241 1.00 93.12 196 ARG A CA 1
ATOM 1596 C C . ARG A 1 196 ? 20.367 2.324 -40.231 1.00 93.12 196 ARG A C 1
ATOM 1598 O O . ARG A 1 196 ? 19.996 2.449 -41.391 1.00 93.12 196 ARG A O 1
ATOM 1605 N N . GLU A 1 197 ? 20.940 1.223 -39.757 1.00 94.81 197 GLU A N 1
ATOM 1606 C CA . GLU A 1 197 ? 21.224 0.033 -40.571 1.00 94.81 197 GLU A CA 1
ATOM 1607 C C . GLU A 1 197 ? 19.940 -0.518 -41.209 1.00 94.81 197 GLU A C 1
ATOM 1609 O O . GLU A 1 197 ? 19.881 -0.764 -42.415 1.00 94.81 197 GLU A O 1
ATOM 1614 N N . ASN A 1 198 ? 18.861 -0.627 -40.429 1.00 94.50 198 ASN A N 1
ATOM 1615 C CA . ASN A 1 198 ? 17.570 -1.060 -40.953 1.00 94.50 198 ASN A CA 1
ATOM 1616 C C . ASN A 1 198 ? 16.955 -0.072 -41.945 1.00 94.50 198 ASN A C 1
ATOM 1618 O O . ASN A 1 198 ? 16.295 -0.511 -42.891 1.00 94.50 198 ASN A O 1
ATOM 1622 N N . LYS A 1 199 ? 17.152 1.239 -41.746 1.00 92.69 199 LYS A N 1
ATOM 1623 C CA . LYS A 1 199 ? 16.671 2.281 -42.660 1.00 92.69 199 LYS A CA 1
ATOM 1624 C C . LYS A 1 199 ? 17.397 2.226 -43.999 1.00 92.69 199 LYS A C 1
ATOM 1626 O O . LYS A 1 199 ? 16.745 2.355 -45.030 1.00 92.69 199 LYS A O 1
ATOM 1631 N N . GLU A 1 200 ? 18.711 2.029 -43.973 1.00 93.69 200 GLU A N 1
ATOM 1632 C CA . GLU A 1 200 ? 19.538 1.854 -45.170 1.00 93.69 200 GLU A CA 1
ATOM 1633 C C . GLU A 1 200 ? 19.142 0.581 -45.926 1.00 93.69 200 GLU A C 1
ATOM 1635 O O . GLU A 1 200 ? 18.969 0.615 -47.142 1.00 93.69 200 GLU A O 1
ATOM 1640 N N . ALA A 1 201 ? 18.900 -0.519 -45.207 1.00 94.88 201 ALA A N 1
ATOM 1641 C CA . ALA A 1 201 ? 18.460 -1.778 -45.802 1.00 94.88 201 ALA A CA 1
ATOM 1642 C C . ALA A 1 201 ? 17.000 -1.755 -46.303 1.00 94.88 201 ALA A C 1
ATOM 1644 O O . ALA A 1 201 ? 16.654 -2.510 -47.207 1.00 94.88 201 ALA A O 1
ATOM 1645 N N . ASN A 1 202 ? 16.128 -0.921 -45.719 1.00 93.56 202 ASN A N 1
ATOM 1646 C CA . ASN A 1 202 ? 14.693 -0.866 -46.035 1.00 93.56 202 ASN A CA 1
ATOM 1647 C C . ASN A 1 202 ? 14.193 0.592 -46.182 1.00 93.56 202 ASN A C 1
ATOM 1649 O O . ASN A 1 202 ? 13.409 1.064 -45.346 1.00 93.56 202 ASN A O 1
ATOM 1653 N N . PRO A 1 203 ? 14.595 1.331 -47.237 1.00 90.00 203 PRO A N 1
ATOM 1654 C CA . PRO A 1 203 ? 14.321 2.768 -47.356 1.00 90.00 203 PRO A CA 1
ATOM 1655 C C . PRO A 1 203 ? 12.828 3.119 -47.394 1.00 90.00 203 PRO A C 1
ATOM 1657 O O . PRO A 1 203 ? 12.419 4.118 -46.798 1.00 90.00 203 PRO A O 1
ATOM 1660 N N . GLU A 1 204 ? 12.012 2.270 -48.020 1.00 92.25 204 GLU A N 1
ATOM 1661 C CA . GLU A 1 204 ? 10.574 2.489 -48.240 1.00 92.25 204 GLU A CA 1
ATOM 1662 C C . GLU A 1 204 ? 9.682 2.064 -47.059 1.00 92.25 204 GLU A C 1
ATOM 1664 O O . GLU A 1 204 ? 8.474 2.303 -47.064 1.00 92.25 204 GLU A O 1
ATOM 1669 N N . MET A 1 205 ? 10.246 1.437 -46.020 1.00 90.56 205 MET A N 1
ATOM 1670 C CA . MET A 1 205 ? 9.464 0.980 -44.868 1.00 90.56 205 MET A CA 1
ATOM 1671 C C . MET A 1 205 ? 8.857 2.168 -44.105 1.00 90.56 205 MET A C 1
ATOM 1673 O O . MET A 1 205 ? 9.525 3.180 -43.851 1.00 90.56 205 MET A O 1
ATOM 1677 N N . LYS A 1 206 ? 7.584 2.038 -43.704 1.00 90.25 206 LYS A N 1
ATOM 1678 C CA . LYS A 1 206 ? 6.886 3.062 -42.915 1.00 90.25 206 LYS A CA 1
ATOM 1679 C C . LYS A 1 206 ? 7.600 3.287 -41.583 1.00 90.25 206 LYS A C 1
ATOM 1681 O O . LYS A 1 206 ? 8.033 2.342 -40.935 1.00 90.25 206 LYS A O 1
ATOM 1686 N N . GLU A 1 207 ? 7.636 4.541 -41.133 1.00 87.50 207 GLU A N 1
ATOM 1687 C CA . GLU A 1 207 ? 8.376 4.964 -39.932 1.00 87.50 207 GLU A CA 1
ATOM 1688 C C . GLU A 1 207 ? 8.041 4.121 -38.689 1.00 87.50 207 GLU A C 1
ATOM 1690 O O . GLU A 1 207 ? 8.937 3.621 -38.020 1.00 87.50 207 GLU A O 1
ATOM 1695 N N . ARG A 1 208 ? 6.750 3.894 -38.414 1.00 88.19 208 ARG A N 1
ATOM 1696 C CA . ARG A 1 208 ? 6.304 3.112 -37.251 1.00 88.19 208 ARG A CA 1
ATOM 1697 C C . ARG A 1 208 ? 6.741 1.646 -37.312 1.00 88.19 208 ARG A C 1
ATOM 1699 O O . ARG A 1 208 ? 7.169 1.101 -36.300 1.00 88.19 208 ARG A O 1
ATOM 1706 N N . GLU A 1 209 ? 6.642 1.028 -38.486 1.00 90.88 209 GLU A N 1
ATOM 1707 C CA . GLU A 1 209 ? 7.050 -0.365 -38.709 1.00 90.88 209 GLU A CA 1
ATOM 1708 C C . GLU A 1 209 ? 8.571 -0.508 -38.594 1.00 90.88 209 GLU A C 1
ATOM 1710 O O . GLU A 1 209 ? 9.055 -1.422 -37.930 1.00 90.88 209 GLU A O 1
ATOM 1715 N N . LEU A 1 210 ? 9.318 0.449 -39.149 1.00 92.25 210 LEU A N 1
ATOM 1716 C CA . LEU A 1 210 ? 10.772 0.495 -39.063 1.00 92.25 210 LEU A CA 1
ATOM 1717 C C . LEU A 1 210 ? 11.261 0.666 -37.620 1.00 92.25 210 LEU A C 1
ATOM 1719 O O . LEU A 1 210 ? 12.168 -0.051 -37.196 1.00 92.25 210 LEU A O 1
ATOM 1723 N N . CYS A 1 211 ? 10.660 1.583 -36.853 1.00 91.69 211 CYS A N 1
ATOM 1724 C CA . CYS A 1 211 ? 10.972 1.756 -35.435 1.00 91.69 211 CYS A CA 1
ATOM 1725 C C . CYS A 1 211 ? 10.681 0.483 -34.636 1.00 91.69 211 CYS A C 1
ATOM 1727 O O . CYS A 1 211 ? 11.519 0.085 -33.831 1.00 91.69 211 CYS A O 1
ATOM 1729 N N . ASN A 1 212 ? 9.537 -0.168 -34.879 1.00 93.81 212 ASN A N 1
ATOM 1730 C CA . ASN A 1 212 ? 9.189 -1.425 -34.218 1.00 93.81 212 ASN A CA 1
ATOM 1731 C C . ASN A 1 212 ? 10.213 -2.517 -34.548 1.00 93.81 212 ASN A C 1
ATOM 1733 O O . ASN A 1 212 ? 10.830 -3.053 -33.636 1.00 93.81 212 ASN A O 1
ATOM 1737 N N . LYS A 1 213 ? 10.479 -2.773 -35.837 1.00 94.75 213 LYS A N 1
ATOM 1738 C CA . LYS A 1 213 ? 11.473 -3.763 -36.283 1.00 94.75 213 LYS A CA 1
ATOM 1739 C C . LYS A 1 213 ? 12.840 -3.521 -35.640 1.00 94.75 213 LYS A C 1
ATOM 1741 O O . LYS A 1 213 ? 13.403 -4.421 -35.025 1.00 94.75 213 LYS A O 1
ATOM 1746 N N . SER A 1 214 ? 13.335 -2.288 -35.732 1.00 95.06 214 SER A N 1
ATOM 1747 C CA . SER A 1 214 ? 14.644 -1.913 -35.188 1.00 95.06 214 SER A CA 1
ATOM 1748 C C . SER A 1 214 ? 14.700 -2.086 -33.672 1.00 95.06 214 SER A C 1
ATOM 1750 O O . SER A 1 214 ? 15.737 -2.466 -33.134 1.00 95.06 214 SER A O 1
ATOM 1752 N N . TYR A 1 215 ? 13.598 -1.795 -32.970 1.00 94.75 215 TYR A N 1
ATOM 1753 C CA . TYR A 1 215 ? 13.541 -1.937 -31.520 1.00 94.75 215 TYR A CA 1
ATOM 1754 C C . TYR A 1 215 ? 13.516 -3.405 -31.113 1.00 94.75 215 TYR A C 1
ATOM 1756 O O . TYR A 1 215 ? 14.262 -3.773 -30.216 1.00 94.75 215 TYR A O 1
ATOM 1764 N N . LEU A 1 216 ? 12.717 -4.243 -31.782 1.00 94.81 216 LEU A N 1
ATOM 1765 C CA . LEU A 1 216 ? 12.665 -5.683 -31.520 1.00 94.81 216 LEU A CA 1
ATOM 1766 C C . LEU A 1 216 ? 14.047 -6.323 -31.718 1.00 94.81 216 LEU A C 1
ATOM 1768 O O . LEU A 1 216 ? 14.555 -6.969 -30.808 1.00 94.81 216 LEU A O 1
ATOM 1772 N N . GLU A 1 217 ? 14.704 -6.065 -32.853 1.00 95.38 217 GLU A N 1
ATOM 1773 C CA . GLU A 1 217 ? 16.049 -6.591 -33.136 1.00 95.38 217 GLU A CA 1
ATOM 1774 C C . GLU A 1 217 ? 17.103 -6.123 -32.125 1.00 95.38 217 GLU A C 1
ATOM 1776 O O . GLU A 1 217 ? 18.008 -6.880 -31.762 1.00 95.38 217 GLU A O 1
ATOM 1781 N N . TYR A 1 218 ? 17.003 -4.872 -31.670 1.00 95.19 218 TYR A N 1
ATOM 1782 C CA . TYR A 1 218 ? 17.902 -4.338 -30.654 1.00 95.19 218 TYR A CA 1
ATOM 1783 C C . TYR A 1 218 ? 17.623 -4.934 -29.270 1.00 95.19 218 TYR A C 1
ATOM 1785 O O . TYR A 1 218 ? 18.547 -5.315 -28.553 1.00 95.19 218 TYR A O 1
ATOM 1793 N N . TYR A 1 219 ? 16.346 -5.037 -28.906 1.00 93.62 219 TYR A N 1
ATOM 1794 C CA . TYR A 1 219 ? 15.891 -5.537 -27.618 1.00 93.62 219 TYR A CA 1
ATOM 1795 C C . TYR A 1 219 ? 16.272 -7.001 -27.412 1.00 93.62 219 TYR A C 1
ATOM 1797 O O . TYR A 1 219 ? 16.746 -7.327 -26.333 1.00 93.62 219 TYR A O 1
ATOM 1805 N N . GLU A 1 220 ? 16.164 -7.862 -28.428 1.00 93.12 220 GLU A N 1
ATOM 1806 C CA . GLU A 1 220 ? 16.560 -9.278 -28.320 1.00 93.12 220 GLU A CA 1
ATOM 1807 C C . GLU A 1 220 ? 18.016 -9.453 -27.850 1.00 93.12 220 GLU A C 1
ATOM 1809 O O . GLU A 1 220 ? 18.322 -10.357 -27.074 1.00 93.12 220 GLU A O 1
ATOM 1814 N N . LYS A 1 221 ? 18.919 -8.542 -28.237 1.00 90.81 221 LYS A N 1
ATOM 1815 C CA . LYS A 1 221 ? 20.337 -8.574 -27.831 1.00 90.81 221 LYS A CA 1
ATOM 1816 C C . LYS A 1 221 ? 20.581 -8.077 -26.404 1.00 90.81 221 LYS A C 1
ATOM 1818 O O . LYS A 1 221 ? 21.632 -8.356 -25.836 1.00 90.81 221 LYS A O 1
ATOM 1823 N N . HIS A 1 222 ? 19.639 -7.321 -25.845 1.00 90.94 222 HIS A N 1
ATOM 1824 C CA . HIS A 1 222 ? 19.763 -6.623 -24.560 1.00 90.94 222 HIS A CA 1
ATOM 1825 C C . HIS A 1 222 ? 18.576 -6.914 -23.627 1.00 90.94 222 HIS A C 1
ATOM 1827 O O . HIS A 1 222 ? 18.277 -6.135 -22.717 1.00 90.94 222 HIS A O 1
ATOM 1833 N N . HIS A 1 223 ? 17.865 -8.021 -23.867 1.00 89.19 223 HIS A N 1
ATOM 1834 C CA . HIS A 1 223 ? 16.580 -8.290 -23.229 1.00 89.19 223 HIS A CA 1
ATOM 1835 C C . HIS A 1 223 ? 16.728 -8.549 -21.728 1.00 89.19 223 HIS A C 1
ATOM 1837 O O . HIS A 1 223 ? 15.759 -8.347 -20.991 1.00 89.19 223 HIS A O 1
ATOM 1843 N N . SER A 1 224 ? 17.890 -9.049 -21.285 1.00 90.38 224 SER A N 1
ATOM 1844 C CA . SER A 1 224 ? 18.185 -9.264 -19.871 1.00 90.38 224 SER A CA 1
ATOM 1845 C C . SER A 1 224 ? 18.003 -7.940 -19.139 1.00 90.38 224 SER A C 1
ATOM 1847 O O . SER A 1 224 ? 17.071 -7.783 -18.358 1.00 90.38 224 SER A O 1
ATOM 1849 N N . ASP A 1 225 ? 18.776 -6.927 -19.503 1.00 93.62 225 ASP A N 1
ATOM 1850 C CA . ASP A 1 225 ? 18.816 -5.676 -18.751 1.00 93.62 225 ASP A CA 1
ATOM 1851 C C . ASP A 1 225 ? 17.571 -4.826 -19.013 1.00 93.62 225 ASP A C 1
ATOM 1853 O O . ASP A 1 225 ? 16.837 -4.462 -18.088 1.00 93.62 225 ASP A O 1
ATOM 1857 N N . LEU A 1 226 ? 17.265 -4.567 -20.290 1.00 93.88 226 LEU A N 1
ATOM 1858 C CA . LEU A 1 226 ? 16.140 -3.710 -20.668 1.00 93.88 226 LEU A CA 1
ATOM 1859 C C . LEU A 1 226 ? 14.797 -4.343 -20.297 1.00 93.88 226 LEU A C 1
ATOM 1861 O O . LEU A 1 226 ? 13.880 -3.646 -19.861 1.00 93.88 226 LEU A O 1
ATOM 1865 N N . GLY A 1 227 ? 14.669 -5.663 -20.429 1.00 92.81 227 GLY A N 1
ATOM 1866 C CA . GLY A 1 227 ? 13.444 -6.369 -20.078 1.00 92.81 227 GLY A CA 1
ATOM 1867 C C . GLY A 1 227 ? 13.170 -6.362 -18.580 1.00 92.81 227 GLY A C 1
ATOM 1868 O O . GLY A 1 227 ? 12.031 -6.116 -18.173 1.00 92.81 227 GLY A O 1
ATOM 1869 N N . HIS A 1 228 ? 14.191 -6.594 -17.748 1.00 93.00 228 HIS A N 1
ATOM 1870 C CA . HIS A 1 228 ? 14.050 -6.480 -16.294 1.00 93.00 228 HIS A CA 1
ATOM 1871 C C . HIS A 1 228 ? 13.713 -5.042 -15.875 1.00 93.00 228 HIS A C 1
ATOM 1873 O O . HIS A 1 228 ? 12.764 -4.841 -15.109 1.00 93.00 228 HIS A O 1
ATOM 1879 N N . TYR A 1 229 ? 14.396 -4.049 -16.450 1.00 96.62 229 TYR A N 1
ATOM 1880 C CA . TYR A 1 229 ? 14.151 -2.629 -16.198 1.00 96.62 229 TYR A CA 1
ATOM 1881 C C . TYR A 1 229 ? 12.707 -2.202 -16.521 1.00 96.62 229 TYR A C 1
ATOM 1883 O O . TYR A 1 229 ? 11.989 -1.719 -15.637 1.00 96.62 229 TYR A O 1
ATOM 1891 N N . PHE A 1 230 ? 12.239 -2.422 -17.757 1.00 95.94 230 PHE A N 1
ATOM 1892 C CA . PHE A 1 230 ? 10.906 -1.971 -18.180 1.00 95.94 230 PHE A CA 1
ATOM 1893 C C . PHE A 1 230 ? 9.779 -2.736 -17.496 1.00 95.94 230 PHE A C 1
ATOM 1895 O O . PHE A 1 230 ? 8.736 -2.149 -17.205 1.00 95.94 230 PHE A O 1
ATOM 1902 N N . ARG A 1 231 ? 9.979 -4.023 -17.184 1.00 94.81 231 ARG A N 1
ATOM 1903 C CA . ARG A 1 231 ? 8.992 -4.807 -16.433 1.00 94.81 231 ARG A CA 1
ATOM 1904 C C . ARG A 1 231 ? 8.801 -4.243 -15.030 1.00 94.81 231 ARG A C 1
ATOM 1906 O O . ARG A 1 231 ? 7.658 -4.075 -14.609 1.00 94.81 231 ARG A O 1
ATOM 1913 N N . ASN A 1 232 ? 9.885 -3.920 -14.322 1.00 96.50 232 ASN A N 1
ATOM 1914 C CA . ASN A 1 232 ? 9.759 -3.341 -12.987 1.00 96.50 232 ASN A CA 1
ATOM 1915 C C . ASN A 1 232 ? 9.124 -1.942 -13.034 1.00 96.50 232 ASN A C 1
ATOM 1917 O O . ASN A 1 232 ? 8.208 -1.656 -12.266 1.00 96.50 232 ASN A O 1
ATOM 1921 N N . LEU A 1 233 ? 9.527 -1.106 -13.998 1.00 97.56 233 LEU A N 1
ATOM 1922 C CA . LEU A 1 233 ? 8.925 0.215 -14.183 1.00 97.56 233 LEU A CA 1
ATOM 1923 C C . LEU A 1 233 ? 7.415 0.118 -14.470 1.00 97.56 233 LEU A C 1
ATOM 1925 O O . LEU A 1 233 ? 6.616 0.811 -13.841 1.00 97.56 233 LEU A O 1
ATOM 1929 N N . TYR A 1 234 ? 7.004 -0.803 -15.347 1.00 96.94 234 TYR A N 1
ATOM 1930 C CA . TYR A 1 234 ? 5.593 -1.110 -15.590 1.00 96.94 234 TYR A CA 1
ATOM 1931 C C . TYR A 1 234 ? 4.866 -1.525 -14.304 1.00 96.94 234 TYR A C 1
ATOM 1933 O O . TYR A 1 234 ? 3.754 -1.060 -14.055 1.00 96.94 234 TYR A O 1
ATOM 1941 N N . HIS A 1 235 ? 5.475 -2.375 -13.470 1.00 96.88 235 HIS A N 1
ATOM 1942 C CA . HIS A 1 235 ? 4.866 -2.819 -12.216 1.00 96.88 235 HIS A CA 1
ATOM 1943 C C . HIS A 1 235 ? 4.683 -1.688 -11.205 1.00 96.88 235 HIS A C 1
ATOM 1945 O O . HIS A 1 235 ? 3.644 -1.666 -10.547 1.00 96.88 235 HIS A O 1
ATOM 1951 N N . ILE A 1 236 ? 5.602 -0.721 -11.135 1.00 98.00 236 ILE A N 1
ATOM 1952 C CA . ILE A 1 236 ? 5.424 0.483 -10.310 1.00 98.00 236 ILE A CA 1
ATOM 1953 C C . ILE A 1 236 ? 4.176 1.256 -10.757 1.00 98.00 236 ILE A C 1
ATOM 1955 O O . ILE A 1 236 ? 3.290 1.533 -9.949 1.00 98.00 236 ILE A O 1
ATOM 1959 N N . PHE A 1 237 ? 4.055 1.565 -12.052 1.00 97.38 237 PHE A N 1
ATOM 1960 C CA . PHE A 1 237 ? 2.896 2.309 -12.561 1.00 97.38 237 PHE A CA 1
ATOM 1961 C C . PHE A 1 237 ? 1.591 1.516 -12.457 1.00 97.38 237 PHE A C 1
ATOM 1963 O O . PHE A 1 237 ? 0.551 2.085 -12.126 1.00 97.38 237 PHE A O 1
ATOM 1970 N N . LYS A 1 238 ? 1.636 0.199 -12.680 1.00 96.88 238 LYS A N 1
ATOM 1971 C CA . LYS A 1 238 ? 0.488 -0.694 -12.484 1.00 96.88 238 LYS A CA 1
ATOM 1972 C C . LYS A 1 238 ? 0.044 -0.723 -11.021 1.00 96.88 238 LYS A C 1
ATOM 1974 O O . LYS A 1 238 ? -1.156 -0.700 -10.765 1.00 96.88 238 LYS A O 1
ATOM 1979 N N . PHE A 1 239 ? 0.987 -0.758 -10.079 1.00 97.44 239 PHE A N 1
ATOM 1980 C CA . PHE A 1 239 ? 0.695 -0.694 -8.649 1.00 97.44 239 PHE A CA 1
ATOM 1981 C C . PHE A 1 239 ? -0.026 0.611 -8.302 1.00 97.44 239 PHE A C 1
ATOM 1983 O O . PHE A 1 239 ? -1.107 0.564 -7.732 1.00 97.44 239 PHE A O 1
ATOM 1990 N N . ILE A 1 240 ? 0.487 1.764 -8.751 1.00 97.12 240 ILE A N 1
ATOM 1991 C CA . ILE A 1 240 ? -0.175 3.061 -8.524 1.00 97.12 240 ILE A CA 1
ATOM 1992 C C . ILE A 1 240 ? -1.574 3.098 -9.157 1.00 97.12 240 ILE A C 1
ATOM 1994 O O . ILE A 1 240 ? -2.521 3.578 -8.535 1.00 97.12 240 ILE A O 1
ATOM 1998 N N . LYS A 1 241 ? -1.726 2.582 -10.385 1.00 95.81 241 LYS A N 1
ATOM 1999 C CA . LYS A 1 241 ? -3.019 2.542 -11.081 1.00 95.81 241 LYS A CA 1
ATOM 2000 C C . LYS A 1 241 ? -4.069 1.743 -10.314 1.00 95.81 241 LYS A C 1
ATOM 2002 O O . LYS A 1 241 ? -5.220 2.173 -10.261 1.00 95.81 241 LYS A O 1
ATOM 2007 N N . ASN A 1 242 ? -3.677 0.603 -9.755 1.00 95.50 242 ASN A N 1
ATOM 2008 C CA . ASN A 1 242 ? -4.584 -0.331 -9.094 1.00 95.50 242 ASN A CA 1
ATOM 2009 C C . ASN A 1 242 ? -4.865 0.014 -7.627 1.00 95.50 242 ASN A C 1
ATOM 2011 O O . ASN A 1 242 ? -5.730 -0.615 -7.030 1.00 95.50 242 ASN A O 1
ATOM 2015 N N . SER A 1 243 ? -4.145 0.972 -7.044 1.00 93.81 243 SER A N 1
ATOM 2016 C CA . SER A 1 243 ? -4.389 1.402 -5.671 1.00 93.81 243 SER A CA 1
ATOM 2017 C C . SER A 1 243 ? -5.546 2.392 -5.600 1.00 93.81 243 SER A C 1
ATOM 2019 O O . SER A 1 243 ? -5.569 3.399 -6.313 1.00 93.81 243 SER A O 1
ATOM 2021 N N . ASP A 1 244 ? -6.494 2.107 -4.718 1.00 87.69 244 ASP A N 1
ATOM 2022 C CA . ASP A 1 244 ? -7.627 2.978 -4.425 1.00 87.69 244 ASP A CA 1
ATOM 2023 C C . ASP A 1 244 ? -7.25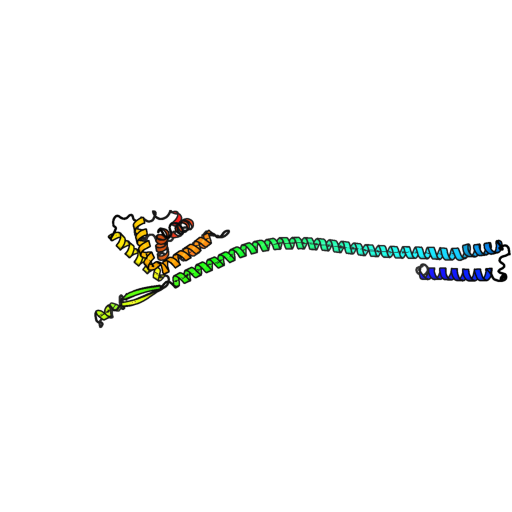6 4.007 -3.350 1.00 87.69 244 ASP A C 1
ATOM 2025 O O . ASP A 1 244 ? -6.326 3.801 -2.574 1.00 87.69 244 ASP A O 1
ATOM 2029 N N . GLU A 1 245 ? -7.974 5.134 -3.319 1.00 83.06 245 GLU A N 1
ATOM 2030 C CA . GLU A 1 245 ? -7.853 6.157 -2.260 1.00 83.06 245 GLU A CA 1
ATOM 2031 C C . GLU A 1 245 ? -6.459 6.820 -2.139 1.00 83.06 245 GLU A C 1
ATOM 2033 O O . GLU A 1 245 ? -6.147 7.460 -1.136 1.00 83.06 245 GLU A O 1
ATOM 2038 N N . VAL A 1 246 ? -5.623 6.735 -3.182 1.00 89.44 246 VAL A N 1
ATOM 2039 C CA . VAL A 1 246 ? -4.305 7.392 -3.244 1.00 89.44 246 VAL A CA 1
ATOM 2040 C C . VAL A 1 246 ? -4.263 8.524 -4.265 1.00 89.44 246 VAL A C 1
ATOM 2042 O O . VAL A 1 246 ? -4.914 8.485 -5.311 1.00 89.44 246 VAL A O 1
ATOM 2045 N N . ASP A 1 247 ? -3.418 9.521 -4.005 1.00 93.75 247 ASP A N 1
ATOM 2046 C CA . ASP A 1 247 ? -3.108 10.580 -4.967 1.00 93.75 247 ASP A CA 1
ATOM 2047 C C . ASP A 1 247 ? -2.206 10.038 -6.091 1.00 93.75 247 ASP A C 1
ATOM 2049 O O . ASP A 1 247 ? -0.983 10.204 -6.089 1.00 93.75 247 ASP A O 1
ATOM 2053 N N . LYS A 1 248 ? -2.821 9.349 -7.062 1.00 94.81 248 LYS A N 1
ATOM 2054 C CA . LYS A 1 248 ? -2.118 8.709 -8.187 1.00 94.81 248 LYS A CA 1
ATOM 2055 C C . LYS A 1 248 ? -1.211 9.694 -8.917 1.00 94.81 248 LYS 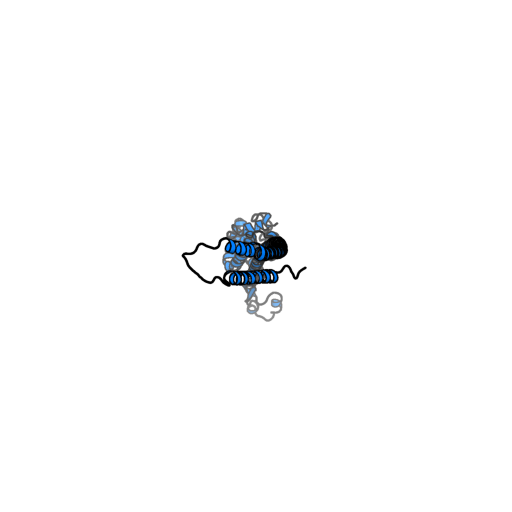A C 1
ATOM 2057 O O . LYS A 1 248 ? -0.076 9.351 -9.228 1.00 94.81 248 LYS A O 1
ATOM 2062 N N . LYS A 1 249 ? -1.676 10.928 -9.140 1.00 93.25 249 LYS A N 1
ATOM 2063 C CA . LYS A 1 249 ? -0.924 11.971 -9.851 1.00 93.25 249 LYS A CA 1
ATOM 2064 C C . LYS A 1 249 ? 0.351 12.354 -9.104 1.00 93.25 249 LYS A C 1
ATOM 2066 O O . LYS A 1 249 ? 1.399 12.505 -9.733 1.00 93.25 249 LYS A O 1
ATOM 2071 N N . ARG A 1 250 ? 0.291 12.477 -7.774 1.00 95.19 250 ARG A N 1
ATOM 2072 C CA . ARG A 1 250 ? 1.482 12.711 -6.950 1.00 95.19 250 ARG A CA 1
ATOM 2073 C C . ARG A 1 250 ? 2.494 11.583 -7.117 1.00 95.19 250 ARG A C 1
ATOM 2075 O O . ARG A 1 250 ? 3.636 11.866 -7.470 1.00 95.19 250 ARG A O 1
ATOM 2082 N N . TYR A 1 251 ? 2.107 10.324 -6.920 1.00 96.75 251 TYR A N 1
ATOM 2083 C CA . TYR A 1 251 ? 3.070 9.215 -6.967 1.00 96.75 251 TYR A CA 1
ATOM 2084 C C . TYR A 1 251 ? 3.620 8.959 -8.376 1.00 96.75 251 TYR A C 1
ATOM 2086 O O . TYR A 1 251 ? 4.821 8.744 -8.525 1.00 96.75 251 TYR A O 1
ATOM 2094 N N . THR A 1 252 ? 2.805 9.072 -9.430 1.00 95.88 252 THR A N 1
ATOM 2095 C CA . THR A 1 252 ? 3.310 8.953 -10.809 1.00 95.88 252 THR A CA 1
ATOM 2096 C C . THR A 1 252 ? 4.260 10.091 -11.165 1.00 95.88 252 THR A C 1
ATOM 2098 O O . THR A 1 252 ? 5.251 9.859 -11.856 1.00 95.88 252 THR A O 1
ATOM 2101 N N . SER A 1 253 ? 4.025 11.303 -10.646 1.00 94.75 253 SER A N 1
ATOM 2102 C CA . SER A 1 253 ? 4.952 12.426 -10.817 1.00 94.75 253 SER A CA 1
ATOM 2103 C C . SER A 1 253 ? 6.308 12.183 -10.148 1.00 94.75 253 SER A C 1
ATOM 2105 O O . SER A 1 253 ? 7.324 12.543 -10.739 1.00 94.75 253 SER A O 1
ATOM 2107 N N . LEU A 1 254 ? 6.334 11.518 -8.985 1.00 96.62 254 LEU A N 1
ATOM 2108 C CA . LEU A 1 254 ? 7.571 11.148 -8.291 1.00 96.62 254 LEU A CA 1
ATOM 2109 C C . LEU A 1 254 ? 8.390 10.146 -9.109 1.00 96.62 254 LEU A C 1
ATOM 2111 O O . LEU A 1 254 ? 9.576 10.370 -9.319 1.00 96.62 254 LEU A O 1
ATOM 2115 N N . VAL A 1 255 ? 7.755 9.086 -9.623 1.00 96.56 255 VAL A N 1
ATOM 2116 C CA . VAL A 1 255 ? 8.440 8.093 -10.472 1.00 96.56 255 VAL A CA 1
ATOM 2117 C C . VAL A 1 255 ? 8.939 8.744 -11.759 1.00 96.56 255 VAL A C 1
ATOM 2119 O O . VAL A 1 255 ? 10.093 8.584 -12.136 1.00 96.56 255 VAL A O 1
ATOM 2122 N N . ARG A 1 256 ? 8.095 9.545 -12.418 1.00 93.06 256 ARG A N 1
ATOM 2123 C CA . ARG A 1 256 ? 8.452 10.246 -13.659 1.00 93.06 256 ARG A CA 1
ATOM 2124 C C . ARG A 1 256 ? 9.639 11.194 -13.478 1.00 93.06 256 ARG A C 1
ATOM 2126 O O . ARG A 1 256 ? 10.443 11.319 -14.393 1.00 93.06 256 ARG A O 1
ATOM 2133 N N . ALA A 1 257 ? 9.761 11.848 -12.322 1.00 93.31 257 ALA A N 1
ATOM 2134 C CA . ALA A 1 257 ? 10.879 12.741 -12.020 1.00 93.31 257 ALA A CA 1
ATOM 2135 C C . ALA A 1 257 ? 12.227 12.009 -11.882 1.00 93.31 257 ALA A C 1
ATOM 2137 O O . ALA A 1 257 ? 13.270 12.645 -11.996 1.00 93.31 257 ALA A O 1
ATOM 2138 N N . GLN A 1 258 ? 12.217 10.693 -11.654 1.00 93.25 258 GLN A N 1
ATOM 2139 C CA . GLN A 1 258 ? 13.435 9.887 -11.553 1.00 93.25 258 GLN A CA 1
ATOM 2140 C C . GLN A 1 258 ? 13.962 9.418 -12.915 1.00 93.25 258 GLN A C 1
ATOM 2142 O O . GLN A 1 258 ? 15.123 9.017 -13.000 1.00 93.25 258 GLN A O 1
ATOM 2147 N N . LEU A 1 259 ? 13.152 9.479 -13.976 1.00 93.88 259 LEU A N 1
ATOM 2148 C CA . LEU A 1 259 ? 13.519 9.004 -15.311 1.00 93.88 259 LEU A CA 1
ATOM 2149 C C . LEU A 1 259 ? 14.326 10.065 -16.072 1.00 93.88 259 LEU A C 1
ATOM 2151 O O . LEU A 1 259 ? 13.884 11.203 -16.238 1.00 93.88 259 LEU A O 1
ATOM 2155 N N . SER A 1 260 ? 15.505 9.686 -16.561 1.00 92.56 260 SER A N 1
ATOM 2156 C CA . SER A 1 260 ? 16.324 10.507 -17.457 1.00 92.56 260 SER A CA 1
ATOM 2157 C C . SER A 1 260 ? 15.743 10.578 -18.874 1.00 92.56 260 SER A C 1
ATOM 2159 O O . SER A 1 260 ? 14.893 9.776 -19.261 1.00 92.56 260 SER A O 1
ATOM 2161 N N . ASN A 1 261 ? 16.232 11.517 -19.690 1.00 91.06 261 ASN A N 1
ATOM 2162 C CA . ASN A 1 261 ? 15.823 11.610 -21.096 1.00 91.06 261 ASN A CA 1
ATOM 2163 C C . ASN A 1 261 ? 16.167 10.342 -21.895 1.00 91.06 261 ASN A C 1
ATOM 2165 O O . ASN A 1 261 ? 15.369 9.934 -22.734 1.00 91.06 261 ASN A O 1
ATOM 2169 N N . ASP A 1 262 ? 17.304 9.696 -21.619 1.00 92.88 262 ASP A N 1
ATOM 2170 C CA . ASP A 1 262 ? 17.688 8.438 -22.270 1.00 92.88 262 ASP A CA 1
ATOM 2171 C C . ASP A 1 262 ? 16.745 7.285 -21.885 1.00 92.88 262 ASP A C 1
ATOM 2173 O O . ASP A 1 262 ? 16.291 6.525 -22.744 1.00 92.88 262 ASP A O 1
ATOM 2177 N N . GLU A 1 263 ? 16.369 7.197 -20.605 1.00 95.06 263 GLU A N 1
ATOM 2178 C CA . GLU A 1 263 ? 15.369 6.237 -20.122 1.00 95.06 263 GLU A CA 1
ATOM 2179 C C . GLU A 1 263 ? 13.993 6.489 -20.753 1.00 95.06 263 GLU A C 1
ATOM 2181 O O . GLU A 1 263 ? 13.351 5.546 -21.216 1.00 95.06 263 GLU A O 1
ATOM 2186 N N . LEU A 1 264 ? 13.547 7.749 -20.819 1.00 93.38 264 LEU A N 1
ATOM 2187 C CA . LEU A 1 264 ? 12.281 8.131 -21.454 1.00 93.38 264 LEU A CA 1
ATOM 2188 C C . LEU A 1 264 ? 12.286 7.846 -22.963 1.00 93.38 264 LEU A C 1
ATOM 2190 O O . LEU A 1 264 ? 11.273 7.406 -23.509 1.00 93.38 264 LEU A O 1
ATOM 2194 N N . PHE A 1 265 ? 13.418 8.055 -23.635 1.00 92.62 265 PHE A N 1
ATOM 2195 C CA . PHE A 1 265 ? 13.590 7.728 -25.047 1.00 92.62 265 PHE A CA 1
ATOM 2196 C C . PHE A 1 265 ? 13.455 6.220 -25.286 1.00 92.62 265 PHE A C 1
ATOM 2198 O O . PHE A 1 265 ? 12.689 5.802 -26.151 1.00 92.62 265 PHE A O 1
ATOM 2205 N N . LEU A 1 266 ? 14.132 5.379 -24.502 1.00 93.81 266 LEU A N 1
ATOM 2206 C CA . LEU A 1 266 ? 14.000 3.926 -24.652 1.00 93.81 266 LEU A CA 1
ATOM 2207 C C . LEU A 1 266 ? 12.607 3.436 -24.233 1.00 93.81 266 LEU A C 1
ATOM 2209 O O . LEU A 1 266 ? 12.058 2.549 -24.886 1.00 93.81 266 LEU A O 1
ATOM 2213 N N . LEU A 1 267 ? 12.002 4.046 -23.208 1.00 94.94 267 LEU A N 1
ATOM 2214 C CA . LEU A 1 267 ? 10.628 3.772 -22.781 1.00 94.94 267 LEU A CA 1
ATOM 2215 C C . LEU A 1 267 ? 9.618 4.040 -23.900 1.00 94.94 267 LEU A C 1
ATOM 2217 O O . LEU A 1 267 ? 8.699 3.242 -24.099 1.00 94.94 267 LEU A O 1
ATOM 2221 N N . PHE A 1 268 ? 9.799 5.134 -24.645 1.00 93.06 268 PHE A N 1
ATOM 2222 C CA . PHE A 1 268 ? 8.958 5.497 -25.782 1.00 93.06 268 PHE A CA 1
ATOM 2223 C C . PHE A 1 268 ? 8.910 4.379 -26.831 1.00 93.06 268 PHE A C 1
ATOM 2225 O O . PHE A 1 268 ? 7.825 3.985 -27.274 1.00 93.06 268 PHE A O 1
ATOM 2232 N N . TYR A 1 269 ? 10.069 3.850 -27.230 1.00 92.94 269 TYR A N 1
ATOM 2233 C CA . TYR A 1 269 ? 10.132 2.798 -28.247 1.00 92.94 269 TYR A CA 1
ATOM 2234 C C . TYR A 1 269 ? 9.742 1.433 -27.683 1.00 92.94 269 TYR A C 1
ATOM 2236 O O . TYR A 1 269 ? 9.017 0.702 -28.350 1.00 92.94 269 TYR A O 1
ATOM 2244 N N . ASN A 1 270 ? 10.094 1.133 -26.428 1.00 95.00 270 ASN A N 1
ATOM 2245 C CA . ASN A 1 270 ? 9.620 -0.071 -25.746 1.00 95.00 270 ASN A CA 1
ATOM 2246 C C . ASN A 1 270 ? 8.093 -0.146 -25.739 1.00 95.00 270 ASN A C 1
ATOM 2248 O O . ASN A 1 270 ? 7.504 -1.143 -26.155 1.00 95.00 270 ASN A O 1
ATOM 2252 N N . SER A 1 271 ? 7.451 0.939 -25.317 1.00 93.38 271 SER A N 1
ATOM 2253 C CA . SER A 1 271 ? 6.008 0.958 -25.115 1.00 93.38 271 SER A CA 1
ATOM 2254 C C . SER A 1 271 ? 5.225 1.073 -26.419 1.00 93.38 271 SER A C 1
ATOM 2256 O O . SER A 1 271 ? 4.113 0.567 -26.495 1.00 93.38 271 SER A O 1
ATOM 2258 N N . SER A 1 272 ? 5.799 1.668 -27.466 1.00 91.69 272 SER A N 1
ATOM 2259 C CA . SER A 1 272 ? 5.161 1.716 -28.788 1.00 91.69 272 SER A CA 1
ATOM 2260 C C . SER A 1 272 ? 5.402 0.466 -29.639 1.00 91.69 272 SER A C 1
ATOM 2262 O O . SER A 1 272 ? 4.706 0.283 -30.641 1.00 91.69 272 SER A O 1
ATOM 2264 N N . SER A 1 273 ? 6.352 -0.385 -29.237 1.00 92.25 273 SER A N 1
ATOM 2265 C CA . SER A 1 273 ? 6.619 -1.675 -29.872 1.00 92.25 273 SER A CA 1
ATOM 2266 C C . SER A 1 273 ? 5.566 -2.733 -29.537 1.00 92.25 273 SER A C 1
ATOM 2268 O O . SER A 1 273 ? 4.748 -2.571 -28.625 1.00 92.25 273 SER A O 1
ATOM 2270 N N . ASP A 1 274 ? 5.644 -3.871 -30.225 1.00 89.69 274 ASP A N 1
ATOM 2271 C CA . ASP A 1 274 ? 4.793 -5.035 -29.963 1.00 89.69 274 ASP A CA 1
ATOM 2272 C C . ASP A 1 274 ? 4.887 -5.576 -28.525 1.00 89.69 274 ASP A C 1
ATOM 2274 O O . ASP A 1 274 ? 3.936 -6.199 -28.055 1.00 89.69 274 ASP A O 1
ATOM 2278 N N . PHE A 1 275 ? 5.967 -5.296 -27.786 1.00 84.06 275 PHE A N 1
ATOM 2279 C CA . PHE A 1 275 ? 6.088 -5.703 -26.382 1.00 84.06 275 PHE A CA 1
ATOM 2280 C C . PHE A 1 275 ? 5.201 -4.894 -25.432 1.00 84.06 275 PHE A C 1
ATOM 2282 O O . PHE A 1 275 ? 4.686 -5.428 -24.444 1.00 84.06 275 PHE A O 1
ATOM 2289 N N . GLY A 1 276 ? 5.061 -3.594 -25.692 1.00 85.19 276 GLY A N 1
ATOM 2290 C CA . GLY A 1 276 ? 4.504 -2.646 -24.731 1.00 85.19 276 GLY A CA 1
ATOM 2291 C C . GLY A 1 276 ? 3.179 -2.010 -25.141 1.00 85.19 276 GLY A C 1
ATOM 2292 O O . GLY A 1 276 ? 2.491 -1.480 -24.260 1.00 85.19 276 GLY A O 1
ATOM 2293 N N . LYS A 1 277 ? 2.785 -2.112 -26.420 1.00 90.00 277 LYS A N 1
ATOM 2294 C CA . LYS A 1 277 ? 1.611 -1.420 -26.982 1.00 90.00 277 LYS A CA 1
ATOM 2295 C C . LYS A 1 277 ? 0.300 -1.719 -26.250 1.00 90.00 277 LYS A C 1
ATOM 2297 O O . LYS A 1 277 ? -0.507 -0.817 -26.055 1.00 90.00 277 LYS A O 1
ATOM 2302 N N . ASP A 1 278 ? 0.120 -2.953 -25.780 1.00 89.75 278 ASP A N 1
ATOM 2303 C CA . ASP A 1 278 ? -1.117 -3.387 -25.115 1.00 89.75 278 ASP A CA 1
ATOM 2304 C C . ASP A 1 278 ? -1.058 -3.232 -23.586 1.00 89.75 278 ASP A C 1
ATOM 2306 O O . ASP A 1 278 ? -2.063 -3.399 -22.896 1.00 89.75 278 ASP A O 1
ATOM 2310 N N . LYS A 1 279 ? 0.125 -2.943 -23.025 1.00 91.12 279 LYS A N 1
ATOM 2311 C CA . LYS A 1 279 ? 0.364 -2.956 -21.573 1.00 91.12 279 LYS A CA 1
ATOM 2312 C C . LYS A 1 279 ? 0.817 -1.610 -21.040 1.00 91.12 279 LYS A C 1
ATOM 2314 O O . LYS A 1 279 ? 0.110 -1.007 -20.237 1.00 91.12 279 LYS A O 1
ATOM 2319 N N . PHE A 1 280 ? 2.007 -1.162 -21.427 1.00 94.31 280 PHE A N 1
ATOM 2320 C CA . PHE A 1 280 ? 2.630 0.010 -20.817 1.00 94.31 280 PHE A CA 1
ATOM 2321 C C . PHE A 1 280 ? 2.215 1.310 -21.521 1.00 94.31 280 PHE A C 1
ATOM 2323 O O . PHE A 1 280 ? 2.023 2.328 -20.859 1.00 94.31 280 PHE A O 1
ATOM 2330 N N . LEU A 1 281 ? 1.947 1.263 -22.830 1.00 94.25 281 LEU A N 1
ATOM 2331 C CA . LEU A 1 281 ? 1.462 2.422 -23.587 1.00 94.25 281 LEU A CA 1
ATOM 2332 C C . LEU A 1 281 ? 0.202 3.067 -22.979 1.00 94.25 281 LEU A C 1
ATOM 2334 O O . LEU A 1 281 ? 0.226 4.282 -22.782 1.00 94.25 281 LEU A O 1
ATOM 2338 N N . PRO A 1 282 ? -0.853 2.322 -22.584 1.00 94.56 282 PRO A N 1
ATOM 2339 C CA . PRO A 1 282 ? -2.011 2.923 -21.921 1.00 94.56 282 PRO A CA 1
ATOM 2340 C C . PRO A 1 282 ? -1.658 3.691 -20.640 1.00 94.56 282 PRO A C 1
ATOM 2342 O O . PRO A 1 282 ? -2.238 4.738 -20.380 1.00 94.56 282 PRO A O 1
ATOM 2345 N N . LEU A 1 283 ? -0.688 3.206 -19.854 1.00 94.81 283 LEU A N 1
ATOM 2346 C CA . LEU A 1 283 ? -0.244 3.888 -18.630 1.00 94.81 283 LEU A CA 1
ATOM 2347 C C . LEU A 1 283 ? 0.557 5.153 -18.947 1.00 94.81 283 LEU A C 1
ATOM 2349 O O . LEU A 1 283 ? 0.454 6.139 -18.222 1.00 94.81 283 LEU A O 1
ATOM 2353 N N . ILE A 1 284 ? 1.342 5.139 -20.029 1.00 93.44 284 ILE A N 1
ATOM 2354 C CA . ILE A 1 284 ? 2.047 6.329 -20.515 1.00 93.44 284 ILE A CA 1
ATOM 2355 C C . ILE A 1 284 ? 1.051 7.431 -20.882 1.00 93.44 284 ILE A C 1
ATOM 2357 O O . ILE A 1 284 ? 1.247 8.581 -20.484 1.00 93.44 284 ILE A O 1
ATOM 2361 N N . GLU A 1 285 ? -0.009 7.077 -21.613 1.00 93.88 285 GLU A N 1
ATOM 2362 C CA . GLU A 1 285 ? -1.059 8.016 -22.020 1.00 93.88 285 GLU A CA 1
ATOM 2363 C C . GLU A 1 285 ? -1.898 8.517 -20.840 1.00 93.88 285 GLU A C 1
ATOM 2365 O O . GLU A 1 285 ? -2.266 9.690 -20.825 1.00 93.88 285 GLU A O 1
ATOM 2370 N N . GLU A 1 286 ? -2.198 7.645 -19.873 1.00 93.69 286 GLU A N 1
ATOM 2371 C CA . GLU A 1 286 ? -2.992 7.952 -18.676 1.00 93.69 286 GLU A CA 1
ATOM 2372 C C . GLU A 1 286 ? -2.239 8.861 -17.696 1.00 93.69 286 GLU A C 1
ATOM 2374 O O . GLU A 1 286 ? -2.828 9.757 -17.096 1.00 93.69 286 GLU A O 1
ATOM 2379 N N . PHE A 1 287 ? -0.930 8.649 -17.535 1.00 93.81 287 PHE A N 1
ATOM 2380 C CA . PHE A 1 287 ? -0.116 9.354 -16.542 1.00 93.81 287 PHE A CA 1
ATOM 2381 C C . PHE A 1 287 ? 0.816 10.418 -17.123 1.00 93.81 287 PHE A C 1
ATOM 2383 O O . PHE A 1 287 ? 1.654 10.955 -16.394 1.00 93.81 287 PHE A O 1
ATOM 2390 N N . HIS A 1 288 ? 0.663 10.760 -18.404 1.00 92.56 288 HIS A N 1
ATOM 2391 C CA . HIS A 1 288 ? 1.433 11.815 -19.070 1.00 92.56 288 HIS A CA 1
ATOM 2392 C C . HIS A 1 288 ? 2.959 11.608 -18.938 1.00 92.56 288 HIS A C 1
ATOM 2394 O O . HIS A 1 288 ? 3.719 12.546 -18.663 1.00 92.56 288 HIS A O 1
ATOM 2400 N N . LEU A 1 289 ? 3.424 10.355 -19.055 1.00 91.56 289 LEU A N 1
ATOM 2401 C CA . LEU A 1 289 ? 4.800 9.995 -18.682 1.00 91.56 289 LEU A CA 1
ATOM 2402 C C . LEU A 1 289 ? 5.864 10.640 -19.577 1.00 91.56 289 LEU A C 1
ATOM 2404 O O . LEU A 1 289 ? 6.978 10.883 -19.117 1.00 91.56 289 LEU A O 1
ATOM 2408 N N . LEU A 1 290 ? 5.513 10.995 -20.814 1.00 89.50 290 LEU A N 1
ATOM 2409 C CA . LEU A 1 290 ? 6.426 11.596 -21.789 1.00 89.50 290 LEU A CA 1
ATOM 2410 C C . LEU A 1 290 ? 6.453 13.127 -21.727 1.00 89.50 290 LEU A C 1
ATOM 2412 O O . LEU A 1 290 ? 7.112 13.756 -22.549 1.00 89.50 290 LEU A O 1
ATOM 2416 N N . LYS A 1 291 ? 5.789 13.749 -20.744 1.00 85.31 291 LYS A N 1
ATOM 2417 C CA . LYS A 1 291 ? 5.725 15.213 -20.609 1.00 85.31 291 LYS A CA 1
ATOM 2418 C C . LYS A 1 291 ? 7.088 15.913 -20.556 1.00 85.31 291 LYS A C 1
ATOM 2420 O O . LYS A 1 291 ? 7.211 17.042 -21.014 1.00 85.31 291 LYS A O 1
ATOM 2425 N N . ASN A 1 292 ? 8.103 15.254 -19.997 1.00 82.38 292 ASN A N 1
ATOM 2426 C CA . ASN A 1 292 ? 9.455 15.814 -19.873 1.00 82.38 292 ASN A CA 1
ATOM 2427 C C . ASN A 1 292 ? 10.420 15.307 -20.955 1.00 82.38 292 ASN A C 1
ATOM 2429 O O . ASN A 1 292 ? 11.608 15.610 -20.883 1.00 82.38 292 ASN A O 1
ATOM 2433 N N . LEU A 1 293 ? 9.948 14.512 -21.918 1.00 83.31 293 LEU A N 1
ATOM 2434 C CA . LEU A 1 293 ? 10.809 13.973 -22.961 1.00 83.31 293 LEU A CA 1
ATOM 2435 C C . LEU A 1 293 ? 11.255 15.108 -23.887 1.00 83.31 293 LEU A C 1
ATOM 2437 O O . LEU A 1 293 ? 10.428 15.717 -24.572 1.00 83.31 293 LEU A O 1
ATOM 2441 N N . ASN A 1 294 ? 12.561 15.382 -23.925 1.00 78.50 294 ASN A N 1
ATOM 2442 C CA . ASN A 1 294 ? 13.100 16.345 -24.877 1.00 78.50 294 ASN A CA 1
ATOM 2443 C C . ASN A 1 294 ? 12.933 15.802 -26.310 1.00 78.50 294 ASN A C 1
ATOM 2445 O O . ASN A 1 294 ? 13.488 14.760 -26.667 1.00 78.50 294 ASN A O 1
ATOM 2449 N N . ARG A 1 295 ? 12.179 16.536 -27.138 1.00 69.50 295 ARG A N 1
ATOM 2450 C CA . ARG A 1 295 ? 11.884 16.169 -28.530 1.00 69.50 295 ARG A CA 1
ATOM 2451 C C . ARG A 1 295 ? 13.133 16.147 -29.423 1.00 69.50 295 ARG A C 1
ATOM 2453 O O . ARG A 1 295 ? 13.125 15.471 -30.444 1.00 69.50 295 ARG A O 1
ATOM 2460 N N . GLU A 1 296 ? 14.214 16.809 -29.021 1.00 64.12 296 GLU A N 1
ATOM 2461 C CA . GLU A 1 296 ? 15.501 16.806 -29.732 1.00 64.12 296 GLU A CA 1
ATOM 2462 C C . GLU A 1 296 ? 16.224 15.449 -29.656 1.00 64.12 296 GLU A C 1
ATOM 2464 O O . GLU A 1 296 ? 17.080 15.149 -30.482 1.00 64.12 296 GLU A O 1
ATOM 2469 N N . PHE A 1 297 ? 15.877 14.587 -28.690 1.00 60.47 297 PHE A N 1
ATOM 2470 C CA . PHE A 1 297 ? 16.508 13.267 -28.539 1.00 60.47 297 PHE A CA 1
ATOM 2471 C C . PHE A 1 297 ? 15.928 12.200 -29.476 1.00 60.47 297 PHE A C 1
ATOM 2473 O O . PHE A 1 297 ? 16.449 11.076 -29.530 1.00 60.47 297 PHE A O 1
ATOM 2480 N N . PHE A 1 298 ? 14.860 12.526 -30.205 1.00 67.31 298 PHE A N 1
ATOM 2481 C CA . PHE A 1 298 ? 14.198 11.606 -31.114 1.00 67.31 298 PHE A CA 1
ATOM 2482 C C . PHE A 1 298 ? 15.052 11.247 -32.339 1.00 67.31 298 PHE A C 1
ATOM 2484 O O . PHE A 1 298 ? 15.917 11.994 -32.776 1.00 67.31 298 PHE A O 1
ATOM 2491 N N . ILE A 1 299 ? 14.790 10.066 -32.914 1.00 61.00 299 ILE A N 1
ATOM 2492 C CA . ILE A 1 299 ? 15.496 9.560 -34.103 1.00 61.00 299 ILE A CA 1
ATOM 2493 C C . ILE A 1 299 ? 15.213 10.432 -35.336 1.00 61.00 299 ILE A C 1
ATOM 2495 O O . ILE A 1 299 ? 16.046 10.511 -36.238 1.00 61.00 299 ILE A O 1
ATOM 2499 N N . LYS A 1 300 ? 14.054 11.101 -35.373 1.00 61.69 300 LYS A N 1
ATOM 2500 C CA . LYS A 1 300 ? 13.650 11.966 -36.476 1.00 61.69 300 LYS A CA 1
ATOM 2501 C C . LYS A 1 300 ? 12.844 13.149 -35.959 1.00 61.69 300 LYS A C 1
ATOM 2503 O O . LYS A 1 300 ? 11.785 12.973 -35.367 1.00 61.69 300 LYS A O 1
ATOM 2508 N N . GLU A 1 301 ? 13.302 14.365 -36.216 1.00 54.06 301 GLU A N 1
ATOM 2509 C CA . GLU A 1 301 ? 12.530 15.554 -35.858 1.00 54.06 301 GLU A CA 1
ATOM 2510 C C . GLU A 1 301 ? 11.137 15.504 -36.529 1.00 54.06 301 GLU A C 1
ATOM 2512 O O . GLU A 1 301 ? 11.007 15.280 -37.734 1.00 54.06 301 GLU A O 1
ATOM 2517 N N . ASN A 1 302 ? 10.080 15.696 -35.729 1.00 52.78 302 ASN A N 1
ATOM 2518 C CA . ASN A 1 302 ? 8.705 16.003 -36.161 1.00 52.78 302 ASN A CA 1
ATOM 2519 C C . ASN A 1 302 ? 7.789 14.879 -36.703 1.00 52.78 302 ASN A C 1
ATOM 2521 O O . ASN A 1 302 ? 6.786 15.194 -37.341 1.00 52.78 302 ASN A O 1
ATOM 2525 N N . LYS A 1 303 ? 8.031 13.584 -36.431 1.00 62.50 303 LYS A N 1
ATOM 2526 C CA . LYS A 1 303 ? 7.075 12.501 -36.807 1.00 62.50 303 LYS A CA 1
ATOM 2527 C C . LYS A 1 303 ? 6.542 11.639 -35.654 1.00 62.50 303 LYS A C 1
ATOM 2529 O O . LYS A 1 303 ? 5.995 10.570 -35.904 1.00 62.50 303 LYS A O 1
ATOM 2534 N N . HIS A 1 304 ? 6.674 12.078 -34.403 1.00 64.00 304 HIS A N 1
ATOM 2535 C CA . HIS A 1 304 ? 6.418 11.215 -33.239 1.00 64.00 304 HIS A CA 1
ATOM 2536 C C . HIS A 1 304 ? 4.998 11.272 -32.656 1.00 64.00 304 HIS A C 1
ATOM 2538 O O . HIS A 1 304 ? 4.612 10.345 -31.946 1.00 64.00 304 HIS A O 1
ATOM 2544 N N . ASP A 1 305 ? 4.180 12.253 -33.052 1.00 67.31 305 ASP A N 1
ATOM 2545 C CA . ASP A 1 305 ? 2.765 12.348 -32.648 1.00 67.31 305 ASP A CA 1
ATOM 2546 C C . ASP A 1 305 ? 1.899 11.198 -33.214 1.00 67.31 305 ASP A C 1
ATOM 2548 O O . ASP A 1 305 ? 0.750 11.022 -32.825 1.00 67.31 305 ASP A O 1
ATOM 2552 N N . ILE A 1 306 ? 2.445 10.376 -34.122 1.00 78.12 306 ILE A N 1
ATOM 2553 C CA . ILE A 1 306 ? 1.756 9.197 -34.673 1.00 78.12 306 ILE A CA 1
ATOM 2554 C C . ILE A 1 306 ? 1.769 7.984 -33.728 1.00 78.12 306 ILE A C 1
ATOM 2556 O O . ILE A 1 306 ? 1.069 7.006 -33.993 1.00 78.12 306 ILE A O 1
ATOM 2560 N N . PHE A 1 307 ? 2.608 7.991 -32.684 1.00 84.50 307 PHE A N 1
ATOM 2561 C CA . PHE A 1 307 ? 2.815 6.826 -31.811 1.00 84.50 307 PHE A CA 1
ATOM 2562 C C . PHE A 1 307 ? 1.957 6.861 -30.545 1.00 84.50 307 PHE A C 1
ATOM 2564 O O . PHE A 1 307 ? 1.536 5.804 -30.079 1.00 84.50 307 PHE A O 1
ATOM 2571 N N . TYR A 1 308 ? 1.707 8.054 -30.007 1.00 88.38 308 TYR A N 1
ATOM 2572 C CA . TYR A 1 308 ? 0.974 8.273 -28.762 1.00 88.38 308 TYR A CA 1
ATOM 2573 C C . TYR A 1 308 ? -0.035 9.398 -28.940 1.00 88.38 308 TYR A C 1
ATOM 2575 O O . TYR A 1 308 ? 0.203 10.342 -29.694 1.00 88.38 308 TYR A O 1
ATOM 2583 N N . LYS A 1 309 ? -1.136 9.347 -28.190 1.00 89.38 309 LYS A N 1
ATOM 2584 C CA . LYS A 1 309 ? -2.045 10.493 -28.075 1.00 89.38 309 LYS A CA 1
ATOM 2585 C C . LYS A 1 309 ? -1.345 11.685 -27.422 1.00 89.38 309 LYS A C 1
ATOM 2587 O O . LYS A 1 309 ? -0.413 11.521 -26.634 1.00 89.38 309 LYS A O 1
ATOM 2592 N N . SER A 1 310 ? -1.875 12.886 -27.662 1.00 85.44 310 SER A N 1
ATOM 2593 C CA . SER A 1 310 ? -1.403 14.130 -27.033 1.00 85.44 310 SER A CA 1
ATOM 2594 C C . SER A 1 310 ? -1.359 14.044 -25.505 1.00 85.44 310 SER A C 1
ATOM 2596 O O . SER A 1 310 ? -0.456 14.609 -24.893 1.00 85.44 310 SER A O 1
ATOM 2598 N N . SER A 1 311 ? -2.258 13.264 -24.891 1.00 88.25 311 SER A N 1
ATOM 2599 C CA . SER A 1 311 ? -2.259 13.039 -23.445 1.00 88.25 311 SER A CA 1
ATOM 2600 C C . SER A 1 311 ? -0.942 12.453 -22.936 1.00 88.25 311 SER A C 1
ATOM 2602 O O . SER A 1 311 ? -0.530 12.801 -21.843 1.00 88.25 311 SER A O 1
ATOM 2604 N N . ALA A 1 312 ? -0.189 11.663 -23.702 1.00 87.06 312 ALA A N 1
ATOM 2605 C CA . ALA A 1 312 ? 1.101 11.155 -23.227 1.00 87.06 312 ALA A CA 1
ATOM 2606 C C . ALA A 1 312 ? 2.122 12.266 -22.892 1.00 87.06 312 ALA A C 1
ATOM 2608 O O . ALA A 1 312 ? 3.026 12.041 -22.084 1.00 87.06 312 ALA A O 1
ATOM 2609 N N . TYR A 1 313 ? 1.963 13.458 -23.478 1.00 84.75 313 TYR A N 1
ATOM 2610 C CA . TYR A 1 313 ? 2.892 14.588 -23.371 1.00 84.75 313 TYR A CA 1
ATOM 2611 C C . TYR A 1 313 ? 2.438 15.687 -22.398 1.00 84.75 313 TYR A C 1
ATOM 2613 O O . TYR A 1 313 ? 3.212 16.605 -22.125 1.00 84.75 313 TYR A O 1
ATOM 2621 N N . GLY A 1 314 ? 1.246 15.554 -21.809 1.00 79.44 314 GLY A N 1
ATOM 2622 C CA . GLY A 1 314 ? 0.748 16.449 -20.758 1.00 79.44 314 GLY A CA 1
ATOM 2623 C C . GLY A 1 314 ? -0.179 17.561 -21.208 1.00 79.44 314 GLY A C 1
ATOM 2624 O O . GLY A 1 314 ? -0.111 17.982 -22.381 1.00 79.44 314 GLY A O 1
#

Secondary structure (DSSP, 8-state):
-TTTSSHHHHHHHHHHHHHHHHHHHHHHHTT-----TTSPP-HHHHHHHHHIIIIIIHHHHHHHHHHHHHHHHHHHHHHHHHHHHHHHHHHHHHHHHHHHHHHHHHHHHHHHHHHHHHHHHHHHHHHHHHHHHHHHHHHHHHHH-EEEEEEESS-TTHHHH-TTS-HHHHT-EEEEEEETTHHHHHHHHHHHHHHHHHHHH-TTS-HHHHHHHHHHHHHHHTHHHHHHHHHHHHHHHHHHHH-SSS-HHHHHHHHHHH--HHHHHHHHHHHHSTTTTTTHHHHHHHHTTTTT--GGGSSSTT-GGGTS-GGGG-

InterPro domains:
  IPR031709 Putative phage abortive infection protein [PF16872] (221-297)

Foldseek 3Di:
DVVCLDLVNLVVLLVVLVVQLVVLVCVLCPPPVPPDPPDDDPVVSVVVSVCCCCPPSVVSNVVSVVSVVVVVVVVVVVVVVVVVVVVVVVVVVVVVVVVVVVVVVVVVVVVVVVVVVVVLVVLVVVLVVVLVVLVVVLQVLQQADKDKDWDFPADDCRLVVPPPDDPCNRRDTDIDMDGGPVVLVVLLVQLLVLLVVLCVVPVPDDPLVSLQVSLVVSCVVVVVSVVVNVVSLLVSLVSLVPDPPDPSLVSLVVSLVPADLSNLQNNLSCLLYPNNVVGPQVSLLVRLSCLPRDQVSDSDRPDSCVRHPPSSND

Solvent-accessible surface area (backbone atoms only — not comparable to full-atom values): 17454 Å² total; per-residue (Å²): 117,79,86,67,58,39,66,70,46,26,52,50,36,46,53,50,31,48,53,50,50,53,51,52,49,51,59,68,48,56,96,61,82,74,90,56,96,85,63,84,78,63,60,70,63,56,48,55,50,47,48,46,47,55,56,56,35,39,47,40,43,50,52,23,47,53,40,43,51,51,43,50,55,54,50,51,53,51,51,51,55,52,51,49,54,53,50,51,53,52,54,52,51,49,53,51,52,52,51,52,50,53,52,50,53,48,51,52,51,52,50,52,54,52,49,51,56,48,53,54,51,48,54,52,50,53,49,51,53,54,51,52,50,51,50,50,52,47,52,50,53,42,55,67,34,71,44,82,41,81,40,61,67,47,59,76,74,50,55,68,74,47,80,86,58,53,79,67,67,57,60,36,67,38,81,44,76,37,52,21,72,63,35,36,59,52,48,51,52,52,42,54,50,44,37,50,55,50,41,73,77,39,71,86,56,54,68,70,59,44,53,33,52,24,47,54,65,45,39,72,78,42,39,72,59,54,45,55,49,53,51,49,55,46,50,51,55,50,50,48,70,72,50,76,101,58,68,48,70,60,56,52,50,55,58,51,71,71,55,49,60,51,53,47,53,51,47,53,54,47,19,66,16,93,86,13,48,91,61,44,33,59,53,33,39,73,65,24,59,48,48,77,52,60,69,84,76,49,98,55,84,92,67,65,74,81,73,49,63,69,50,18,46,98

pLDDT: mean 87.3, std 11.47, range [48.16, 98.0]

Sequence (314 aa):
MKNVLTEKFSRRLLIFGFILLVLGFVLFVWNDWSFSTSDKIKAGKVGQFGDFVGGLIGSIWALAGVVLFYVALTEQRSDFATNRKVLDAQTEALKQQIKEFELQREELSETRKVFNIQSETLKKQQFESTFFNLVNLHHEIVNSIDLQSRVDKYQGFEKIFARGLTDGEKNEKVIQITTGRDCFVKFCKGFRNTYRENKEANPEMKERELCNKSYLEYYEKHHSDLGHYFRNLYHIFKFIKNSDEVDKKRYTSLVRAQLSNDELFLLFYNSSSDFGKDKFLPLIEEFHLLKNLNREFFIKENKHDIFYKSSAYG

Mean predicted aligned error: 12.18 Å